Protein AF-A0A8S2CUP8-F1 (afdb_monomer_lite)

Organism: NCBI:txid1234261

InterPro domains:
  IPR003664 Fatty acid synthesis PlsX protein [PF02504] (1-149)
  IPR012281 Phospholipid biosynthesis protein, PlsX-like [PTHR30100] (1-147)

Structure (mmCIF, N/CA/C/O backbone):
data_AF-A0A8S2CUP8-F1
#
_entry.id   AF-A0A8S2CUP8-F1
#
loop_
_atom_site.group_PDB
_atom_site.id
_atom_site.type_symbol
_atom_site.label_atom_id
_atom_site.label_alt_id
_atom_site.label_comp_id
_atom_site.label_asym_id
_atom_site.label_entity_id
_atom_site.label_seq_id
_atom_site.pdbx_PDB_ins_code
_atom_site.Cartn_x
_atom_site.Cartn_y
_atom_site.Cartn_z
_atom_site.occupancy
_atom_site.B_iso_or_equiv
_atom_site.auth_seq_id
_atom_site.auth_comp_id
_atom_site.auth_asym_id
_atom_site.auth_atom_id
_atom_site.pdbx_PDB_model_num
ATOM 1 N N . MET A 1 1 ? -4.771 9.081 2.015 1.00 60.88 1 MET A N 1
ATOM 2 C CA . MET A 1 1 ? -3.893 10.264 2.170 1.00 60.88 1 MET A CA 1
ATOM 3 C C . MET A 1 1 ? -2.460 10.087 1.677 1.00 60.88 1 MET A C 1
ATOM 5 O O . MET A 1 1 ? -1.761 11.081 1.608 1.00 60.88 1 MET A O 1
ATOM 9 N N . GLY A 1 2 ? -2.002 8.881 1.324 1.00 60.03 2 GLY A N 1
ATOM 10 C CA . GLY A 1 2 ? -0.590 8.659 0.984 1.00 60.03 2 GLY A CA 1
ATOM 11 C C . GLY A 1 2 ? -0.089 9.229 -0.350 1.00 60.03 2 GLY A C 1
ATOM 12 O O . GLY A 1 2 ? 1.088 9.069 -0.618 1.00 60.03 2 GLY A O 1
ATOM 13 N N . SER A 1 3 ? -0.935 9.858 -1.178 1.00 66.31 3 SER A N 1
ATOM 14 C CA . SER A 1 3 ? -0.522 10.359 -2.501 1.00 66.31 3 SER A CA 1
ATOM 15 C C . SER A 1 3 ? -0.156 11.843 -2.471 1.00 66.31 3 SER A C 1
ATOM 17 O O . SER A 1 3 ? -0.814 12.619 -1.775 1.00 66.31 3 SER A O 1
ATOM 19 N N . GLU A 1 4 ? 0.795 12.249 -3.317 1.00 66.25 4 GLU A N 1
ATOM 20 C CA . GLU A 1 4 ? 1.190 13.654 -3.533 1.00 66.25 4 GLU A CA 1
ATOM 21 C C . GLU A 1 4 ? 0.028 14.551 -4.002 1.00 66.25 4 GLU A C 1
ATOM 23 O O . GLU A 1 4 ? 0.056 15.768 -3.847 1.00 66.25 4 GLU A O 1
ATOM 28 N N . HIS A 1 5 ? -1.039 13.957 -4.539 1.00 71.19 5 HIS A N 1
ATOM 29 C CA . HIS A 1 5 ? -2.228 14.658 -5.029 1.00 71.19 5 HIS A CA 1
ATOM 30 C C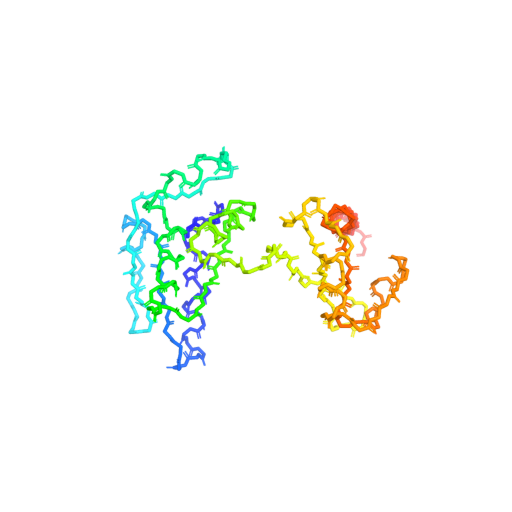 . HIS A 1 5 ? -3.372 14.713 -3.997 1.00 71.19 5 HIS A C 1
ATOM 32 O O . HIS A 1 5 ? -4.525 14.999 -4.340 1.00 71.19 5 HIS A O 1
ATOM 38 N N . GLY A 1 6 ? -3.077 14.421 -2.726 1.00 76.62 6 GLY A N 1
ATOM 39 C CA . GLY A 1 6 ? -4.046 14.457 -1.632 1.00 76.62 6 GLY A CA 1
ATOM 40 C C . GLY A 1 6 ? -5.087 13.324 -1.696 1.00 76.62 6 GLY A C 1
ATOM 41 O O . GLY A 1 6 ? -4.815 12.254 -2.251 1.00 76.62 6 GLY A O 1
ATOM 42 N N . PRO A 1 7 ? -6.288 13.507 -1.106 1.00 83.06 7 PRO A N 1
ATOM 43 C CA . PRO A 1 7 ? -7.312 12.459 -1.028 1.00 83.06 7 PRO A CA 1
ATOM 44 C C . PRO A 1 7 ? -8.162 12.307 -2.290 1.00 83.06 7 PRO A C 1
ATOM 46 O O . PRO A 1 7 ? -8.809 11.274 -2.458 1.00 83.06 7 PRO A O 1
ATOM 49 N N . LYS A 1 8 ? -8.188 13.313 -3.174 1.00 86.50 8 LYS A N 1
ATOM 50 C CA . LYS A 1 8 ? -9.117 13.358 -4.315 1.00 86.50 8 LYS A CA 1
ATOM 51 C C . LYS A 1 8 ? -9.011 12.138 -5.242 1.00 86.50 8 LYS A C 1
ATOM 53 O O . LYS A 1 8 ? -10.064 11.585 -5.558 1.00 86.50 8 LYS A O 1
ATOM 58 N N . PRO A 1 9 ? -7.814 11.667 -5.652 1.00 89.62 9 PRO A N 1
ATOM 59 C CA . PRO A 1 9 ? -7.718 10.500 -6.531 1.00 89.62 9 PRO A CA 1
ATOM 60 C C . PRO A 1 9 ? -8.228 9.223 -5.860 1.00 89.62 9 PRO A C 1
ATOM 62 O O . PRO A 1 9 ? -8.986 8.469 -6.464 1.00 89.62 9 PRO A O 1
ATOM 65 N N . ALA A 1 10 ? -7.867 9.013 -4.589 1.00 89.19 10 ALA A N 1
ATOM 66 C CA . ALA A 1 10 ? -8.318 7.857 -3.819 1.00 89.19 10 ALA A CA 1
ATOM 67 C C . ALA A 1 10 ? -9.843 7.867 -3.638 1.00 89.19 10 ALA A C 1
ATOM 69 O O . ALA A 1 10 ? -10.492 6.839 -3.818 1.00 89.19 10 ALA A O 1
ATOM 70 N N . PHE A 1 11 ? -10.426 9.035 -3.357 1.00 92.12 11 PHE A N 1
ATOM 71 C CA . PHE A 1 11 ? -11.874 9.186 -3.277 1.00 92.12 11 PHE A CA 1
ATOM 72 C C . PHE A 1 11 ? -12.561 8.924 -4.620 1.00 92.12 11 PHE A C 1
ATOM 74 O O . PHE A 1 11 ? -13.534 8.180 -4.669 1.00 92.12 11 PHE A O 1
ATOM 81 N N . ALA A 1 12 ? -12.054 9.495 -5.717 1.00 92.25 12 ALA A N 1
ATOM 82 C CA . ALA A 1 12 ? -12.621 9.287 -7.046 1.00 92.25 12 ALA A CA 1
ATOM 83 C C . ALA A 1 12 ? -12.609 7.801 -7.439 1.00 92.25 12 ALA A C 1
ATOM 85 O O . ALA A 1 12 ? -13.609 7.295 -7.950 1.00 92.25 12 ALA A O 1
ATOM 86 N N . ALA A 1 13 ? -11.513 7.094 -7.143 1.00 92.25 13 ALA A N 1
ATOM 87 C CA . ALA A 1 13 ? -11.408 5.655 -7.350 1.00 92.25 13 ALA A CA 1
ATOM 88 C C . ALA A 1 13 ? -12.422 4.886 -6.487 1.00 92.25 13 ALA A C 1
ATOM 90 O O . ALA A 1 13 ? -13.194 4.093 -7.025 1.00 92.25 13 ALA A O 1
ATOM 91 N N . ALA A 1 14 ? -12.489 5.171 -5.181 1.00 93.75 14 ALA A N 1
ATOM 92 C CA . ALA A 1 14 ? -13.445 4.540 -4.270 1.00 93.75 14 ALA A CA 1
ATOM 93 C C . ALA A 1 14 ? -14.898 4.765 -4.719 1.00 93.75 14 ALA A C 1
ATOM 95 O O . ALA A 1 14 ? -15.688 3.826 -4.772 1.00 93.75 14 ALA A O 1
ATOM 96 N N . TRP A 1 15 ? -15.234 5.990 -5.127 1.00 94.25 15 TRP A N 1
ATOM 97 C CA . TRP A 1 15 ? -16.557 6.367 -5.617 1.00 94.25 15 TRP A CA 1
ATOM 98 C C . TRP A 1 15 ? -16.950 5.613 -6.891 1.00 94.25 15 TRP A C 1
ATOM 100 O O . TRP A 1 15 ? -18.070 5.116 -7.013 1.00 94.25 15 TRP A O 1
ATOM 110 N N . GLN A 1 16 ? -16.035 5.505 -7.857 1.00 94.62 16 GLN A N 1
ATOM 111 C CA . GLN A 1 16 ? -16.276 4.724 -9.071 1.00 94.62 16 GLN A CA 1
ATOM 112 C C . GLN A 1 16 ? -16.398 3.227 -8.772 1.00 94.62 16 GLN A C 1
ATOM 114 O O . GLN A 1 16 ? -17.211 2.546 -9.399 1.00 94.62 16 GLN A O 1
ATOM 119 N N . PHE A 1 17 ? -15.629 2.726 -7.806 1.00 94.88 17 PHE A N 1
ATOM 120 C CA . PHE A 1 17 ? -15.632 1.322 -7.421 1.00 94.88 17 PHE A CA 1
ATOM 121 C C . PHE A 1 17 ? -16.971 0.911 -6.794 1.00 94.88 17 PHE A C 1
ATOM 123 O O . PHE A 1 17 ? -17.624 0.000 -7.298 1.00 94.88 17 PHE A O 1
ATOM 130 N N . VAL A 1 18 ? -17.465 1.642 -5.787 1.00 95.69 18 VAL A N 1
ATOM 131 C CA . VAL A 1 18 ? -18.756 1.331 -5.127 1.00 95.69 18 VAL A CA 1
ATOM 132 C C . VAL A 1 18 ? -19.976 1.531 -6.036 1.00 95.69 18 VAL A C 1
ATOM 134 O O . VAL A 1 18 ? -21.063 0.999 -5.791 1.00 95.69 18 VAL A O 1
ATOM 137 N N . LYS A 1 19 ? -19.833 2.278 -7.138 1.00 93.44 19 LYS A N 1
ATOM 138 C CA . LYS A 1 19 ? -20.869 2.326 -8.180 1.00 93.44 19 LYS A CA 1
ATOM 139 C C . LYS A 1 19 ? -21.019 0.992 -8.906 1.00 93.44 19 LYS A C 1
ATOM 141 O O . LYS A 1 19 ? -22.149 0.630 -9.226 1.00 93.44 19 LYS A O 1
ATOM 146 N N . LYS A 1 20 ? -19.911 0.286 -9.145 1.00 95.19 20 LYS A N 1
ATOM 147 C CA . LYS A 1 20 ? -19.866 -0.987 -9.880 1.00 95.19 20 LYS A CA 1
ATOM 148 C C . LYS A 1 20 ? -19.984 -2.214 -8.970 1.00 95.19 20 LYS A C 1
ATOM 150 O O . LYS A 1 20 ? -20.492 -3.233 -9.416 1.00 95.19 20 LYS A O 1
ATOM 155 N N . HIS A 1 21 ? -19.566 -2.098 -7.711 1.00 94.00 21 HIS A N 1
ATOM 156 C CA . HIS A 1 21 ? -19.504 -3.200 -6.749 1.00 94.00 21 HIS A CA 1
ATOM 157 C C . HIS A 1 21 ? -20.374 -2.888 -5.526 1.00 94.00 21 HIS A C 1
ATOM 159 O O . HIS A 1 21 ? -20.039 -2.029 -4.707 1.00 94.00 21 HIS A O 1
ATOM 165 N N . LYS A 1 22 ? -21.537 -3.543 -5.430 1.00 92.50 22 LYS A N 1
ATOM 166 C CA . LYS A 1 22 ? -22.544 -3.317 -4.369 1.00 92.50 22 LYS A CA 1
ATOM 167 C C . LYS A 1 22 ? -22.317 -4.149 -3.109 1.00 92.50 22 LYS A C 1
ATOM 169 O O . LYS A 1 22 ? -22.900 -3.870 -2.070 1.00 92.50 22 LYS A O 1
ATOM 174 N N . ASP A 1 23 ? -21.442 -5.129 -3.219 1.00 94.38 23 ASP A N 1
ATOM 175 C CA . ASP A 1 23 ? -21.014 -6.079 -2.200 1.00 94.38 23 ASP A CA 1
ATOM 176 C C . ASP A 1 23 ? -19.800 -5.595 -1.389 1.00 94.38 23 ASP A C 1
ATOM 178 O O . ASP A 1 23 ? -19.431 -6.220 -0.399 1.00 94.38 23 ASP A O 1
ATOM 182 N N . VAL A 1 24 ? -19.193 -4.466 -1.771 1.00 94.12 24 VAL A N 1
ATOM 183 C CA . VAL A 1 24 ? -17.980 -3.945 -1.129 1.00 94.12 24 VAL A CA 1
ATOM 184 C C . VAL A 1 24 ? -18.275 -2.697 -0.302 1.00 94.12 24 VAL A C 1
ATOM 186 O O . VAL A 1 24 ? -18.950 -1.771 -0.749 1.00 94.12 24 VAL A O 1
ATOM 189 N N . GLN A 1 25 ? -17.719 -2.658 0.906 1.00 95.69 25 GLN A N 1
ATOM 190 C CA . GLN A 1 25 ? -17.668 -1.486 1.777 1.00 95.69 25 GLN A CA 1
ATOM 191 C C . GLN A 1 25 ? -16.241 -0.936 1.779 1.00 95.69 25 GLN A C 1
ATOM 193 O O . GLN A 1 25 ? -15.282 -1.707 1.817 1.00 95.69 25 GLN A O 1
ATOM 198 N N . ILE A 1 26 ? -16.086 0.387 1.734 1.00 97.06 26 ILE A N 1
ATOM 199 C CA . ILE A 1 26 ? -14.771 1.038 1.756 1.00 97.06 26 ILE A CA 1
ATOM 200 C C . ILE A 1 26 ? -14.692 1.978 2.955 1.00 97.06 26 ILE A C 1
ATOM 202 O O . ILE A 1 26 ? -15.546 2.845 3.130 1.00 97.06 26 ILE A O 1
ATOM 206 N N . ILE A 1 27 ? -13.619 1.847 3.736 1.00 97.19 27 ILE A N 1
ATOM 207 C CA . ILE A 1 27 ? -13.272 2.775 4.814 1.00 97.19 27 ILE A CA 1
ATOM 208 C C . ILE A 1 27 ? -12.174 3.716 4.305 1.00 97.19 27 ILE A C 1
ATOM 210 O O . ILE A 1 27 ? -11.060 3.293 3.998 1.00 97.19 27 ILE A O 1
ATOM 214 N N . LEU A 1 28 ? -12.485 5.005 4.205 1.00 95.88 28 LEU A N 1
ATOM 215 C CA . LEU A 1 28 ? -11.539 6.051 3.833 1.00 95.88 28 LEU A CA 1
ATOM 216 C C . LEU A 1 28 ? -10.877 6.609 5.090 1.00 95.88 28 LEU A C 1
ATOM 218 O O . LEU A 1 28 ? -11.539 7.240 5.911 1.00 95.88 28 LEU A O 1
ATOM 222 N N . VAL A 1 29 ? -9.564 6.401 5.218 1.00 96.31 29 VAL A N 1
ATOM 223 C CA . VAL A 1 29 ? -8.782 6.861 6.374 1.00 96.31 29 VAL A CA 1
ATOM 224 C C . VAL A 1 29 ? -7.972 8.117 6.031 1.00 96.31 29 VAL A C 1
ATOM 226 O O . VAL A 1 29 ? -7.199 8.130 5.064 1.00 96.31 29 VAL A O 1
ATOM 229 N N . GLY A 1 30 ? -8.128 9.191 6.808 1.00 94.50 30 GLY A N 1
ATOM 230 C CA . GLY A 1 30 ? -7.499 10.478 6.495 1.00 94.50 30 GLY A CA 1
ATOM 231 C C . GLY A 1 30 ? -7.872 11.628 7.423 1.00 94.50 30 GLY A C 1
ATOM 232 O O . GLY A 1 30 ? -8.619 11.446 8.381 1.00 94.50 30 GLY A O 1
ATOM 233 N N . LYS A 1 31 ? -7.351 12.829 7.142 1.00 93.25 31 LYS A N 1
ATOM 234 C CA . LYS A 1 31 ? -7.600 14.001 7.989 1.00 93.25 31 LYS A CA 1
ATOM 235 C C . LYS A 1 31 ? -9.060 14.409 7.934 1.00 93.25 31 LYS A C 1
ATOM 237 O O . LYS A 1 31 ? -9.664 14.474 6.862 1.00 93.25 31 LYS A O 1
ATOM 242 N N . LYS A 1 32 ? -9.613 14.759 9.095 1.00 93.50 32 LYS A N 1
ATOM 243 C CA . LYS A 1 32 ? -11.006 15.202 9.214 1.00 93.50 32 LYS A CA 1
ATOM 244 C C . LYS A 1 32 ? -11.311 16.400 8.314 1.00 93.50 32 LYS A C 1
ATOM 246 O O . LYS A 1 32 ? -12.358 16.417 7.672 1.00 93.50 32 LYS A O 1
ATOM 251 N N . THR A 1 33 ? -10.397 17.365 8.236 1.00 91.94 33 THR A N 1
ATOM 252 C CA . THR A 1 33 ? -10.545 18.591 7.431 1.00 91.94 33 THR A CA 1
ATOM 253 C C . THR A 1 33 ? -10.683 18.321 5.936 1.00 91.94 33 THR A C 1
ATOM 255 O O . THR A 1 33 ? -11.316 19.101 5.235 1.00 91.94 33 THR A O 1
ATOM 258 N N . GLU A 1 34 ? -10.128 17.215 5.446 1.00 90.75 34 GLU A N 1
ATOM 259 C CA . GLU A 1 34 ? -10.166 16.857 4.031 1.00 90.75 34 GLU A CA 1
ATOM 260 C C . GLU A 1 34 ? -11.299 15.874 3.732 1.00 90.75 34 GLU A C 1
ATOM 262 O O . GLU A 1 34 ? -12.025 16.050 2.755 1.00 90.75 34 GLU A O 1
ATOM 267 N N . LEU A 1 35 ? -11.485 14.856 4.581 1.00 91.75 35 LEU A N 1
ATOM 268 C CA . LEU A 1 35 ? -12.515 13.839 4.371 1.00 91.75 35 LEU A CA 1
ATOM 269 C C . LEU A 1 35 ? -13.934 14.380 4.566 1.00 91.75 35 LEU A C 1
ATOM 271 O O . LEU A 1 35 ? -14.843 13.937 3.874 1.00 91.75 35 LEU A O 1
ATOM 275 N N . SER A 1 36 ? -14.128 15.361 5.453 1.00 90.69 36 SER A N 1
ATOM 276 C CA . SER A 1 36 ? -15.456 15.955 5.696 1.00 90.69 36 SER A CA 1
ATOM 277 C C . SER A 1 36 ? -15.992 16.759 4.505 1.00 90.69 36 SER A C 1
ATOM 279 O O . SER A 1 36 ? -17.176 17.076 4.473 1.00 90.69 36 SER A O 1
ATOM 281 N N . LEU A 1 37 ? -15.138 17.099 3.533 1.00 89.88 37 LEU A N 1
ATOM 282 C CA . LEU A 1 37 ? -15.530 17.803 2.306 1.00 89.88 37 LEU A CA 1
ATOM 283 C C . LEU A 1 37 ? -16.062 16.853 1.223 1.00 89.88 37 LEU A C 1
ATOM 285 O O . LEU A 1 37 ? -16.556 17.306 0.190 1.00 89.88 37 LEU A O 1
ATOM 289 N N . LEU A 1 38 ? -15.906 15.542 1.413 1.00 88.69 38 LEU A N 1
ATOM 290 C CA . LEU A 1 38 ? -16.274 14.538 0.424 1.00 88.69 38 LEU A CA 1
ATOM 291 C C . LEU A 1 38 ? -17.770 14.206 0.528 1.00 88.69 38 LEU A C 1
ATOM 293 O O . LEU A 1 38 ? -18.307 14.134 1.636 1.00 88.69 38 LEU A O 1
ATOM 297 N N . PRO A 1 39 ? -18.466 13.981 -0.602 1.00 91.44 39 PRO A N 1
ATOM 298 C CA . PRO A 1 39 ? -19.871 13.612 -0.563 1.00 91.44 39 PRO A CA 1
ATOM 299 C C . PRO A 1 39 ? -20.064 12.246 0.103 1.00 91.44 39 PRO A C 1
ATOM 301 O O . PRO A 1 39 ? -19.286 11.313 -0.106 1.00 91.44 39 PRO A O 1
ATOM 304 N N . SER A 1 40 ? -21.135 12.138 0.888 1.00 92.12 40 SER A N 1
ATOM 305 C CA . SER A 1 40 ? -21.496 10.909 1.593 1.00 92.12 40 SER A CA 1
ATOM 306 C C . SER A 1 40 ? -22.021 9.837 0.633 1.00 92.12 40 SER A C 1
ATOM 308 O O . SER A 1 40 ? -22.665 10.142 -0.375 1.00 92.12 40 SER A O 1
ATOM 310 N N . HIS A 1 41 ? -21.764 8.571 0.959 1.00 94.12 41 HIS A N 1
ATOM 311 C CA . HIS A 1 41 ? -22.299 7.415 0.247 1.00 94.12 41 HIS A CA 1
ATOM 312 C C . HIS A 1 41 ? -22.479 6.237 1.221 1.00 94.12 41 HIS A C 1
ATOM 314 O O . HIS A 1 41 ? -21.581 6.002 2.026 1.00 94.12 41 HIS A O 1
ATOM 320 N N . PRO A 1 42 ? -23.561 5.436 1.133 1.00 94.38 42 PRO A N 1
ATOM 321 C CA . PRO A 1 42 ? -23.829 4.348 2.086 1.00 94.38 42 PRO A CA 1
ATOM 322 C C . PRO A 1 42 ? -22.736 3.275 2.183 1.00 94.38 42 PRO A C 1
ATOM 324 O O . PRO A 1 42 ? -22.626 2.605 3.200 1.00 94.38 42 PRO A O 1
ATOM 327 N N . GLN A 1 43 ? -21.954 3.096 1.113 1.00 96.56 43 GLN A N 1
ATOM 328 C CA . GLN A 1 43 ? -20.835 2.142 1.056 1.00 96.56 43 GLN A CA 1
ATOM 329 C C . GLN A 1 43 ? -19.460 2.755 1.394 1.00 96.56 43 GLN A C 1
ATOM 331 O O . GLN A 1 43 ? -18.440 2.079 1.262 1.00 96.56 43 GLN A O 1
ATOM 336 N N . LEU A 1 44 ? -19.409 4.051 1.731 1.00 95.81 44 LEU A N 1
ATOM 337 C CA . LEU A 1 44 ? -18.173 4.770 2.048 1.00 95.81 44 LEU A CA 1
ATOM 338 C C . LEU A 1 44 ? -18.217 5.260 3.497 1.00 95.81 44 LEU A C 1
ATOM 340 O O . LEU A 1 44 ? -18.904 6.227 3.819 1.00 95.81 44 LEU A O 1
ATOM 344 N N . GLN A 1 45 ? -17.441 4.615 4.361 1.00 95.81 45 GLN A N 1
ATOM 345 C CA . GLN A 1 45 ? -17.242 5.042 5.740 1.00 95.81 45 GLN A CA 1
ATOM 346 C C . GLN A 1 45 ? -16.013 5.948 5.837 1.00 95.81 45 GLN A C 1
ATOM 348 O O . GLN A 1 45 ? -15.006 5.718 5.169 1.00 95.81 45 GLN A O 1
ATOM 353 N N . LEU A 1 46 ? -16.072 6.969 6.691 1.00 95.44 46 LEU A N 1
ATOM 354 C CA . LEU A 1 46 ? -14.931 7.836 6.980 1.00 95.44 46 LEU A CA 1
ATOM 355 C C . LEU A 1 46 ? -14.327 7.459 8.332 1.00 95.44 46 LEU A C 1
ATOM 357 O O . LEU A 1 46 ? -15.041 7.380 9.330 1.00 95.44 46 LEU A O 1
ATOM 361 N N . GLN A 1 47 ? -13.012 7.275 8.363 1.00 96.44 47 GLN A N 1
ATOM 362 C CA . GLN A 1 47 ? -12.233 7.116 9.584 1.00 96.44 47 GLN A CA 1
ATOM 363 C C . GLN A 1 47 ? -11.205 8.242 9.657 1.00 96.44 47 GLN A C 1
ATOM 365 O O . GLN A 1 47 ? -10.394 8.434 8.749 1.00 96.44 47 GLN A O 1
ATOM 370 N N . PHE A 1 48 ? -11.231 9.004 10.745 1.00 96.31 48 PHE A N 1
ATOM 371 C CA . PHE A 1 48 ? -10.346 10.153 10.878 1.00 96.31 48 PHE A CA 1
ATOM 372 C C . PHE A 1 48 ? -8.986 9.772 11.457 1.00 96.31 48 PHE A C 1
ATOM 374 O O . PHE A 1 48 ? -8.873 8.858 12.274 1.00 96.31 48 PHE A O 1
ATOM 381 N N . ALA A 1 49 ? -7.972 10.500 11.002 1.00 95.62 49 ALA A N 1
ATOM 382 C CA . ALA A 1 49 ? -6.590 10.441 11.446 1.00 95.62 49 ALA A CA 1
ATOM 383 C C . ALA A 1 49 ? -6.061 11.870 11.611 1.00 95.62 49 ALA A C 1
ATOM 385 O O . ALA A 1 49 ? -6.350 12.723 10.771 1.00 95.62 49 ALA A O 1
ATOM 386 N N . GLU A 1 50 ? -5.260 12.132 12.638 1.00 93.69 50 GLU A N 1
ATOM 387 C CA . GLU A 1 50 ? -4.650 13.456 12.836 1.00 93.69 50 GLU A CA 1
ATOM 388 C C . GLU A 1 50 ? -3.402 13.626 11.961 1.00 93.69 50 GLU A C 1
ATOM 390 O O . GLU A 1 50 ? -3.128 14.701 11.418 1.00 93.69 50 GLU A O 1
ATOM 395 N N . GLN A 1 51 ? -2.666 12.531 11.748 1.00 92.19 51 GLN A N 1
ATOM 396 C CA . GLN A 1 51 ? -1.393 12.553 11.043 1.00 92.19 51 GLN A CA 1
ATOM 397 C C . GLN A 1 51 ? -1.435 11.847 9.685 1.00 92.19 51 GLN A C 1
ATOM 399 O O . GLN A 1 51 ? -2.243 10.961 9.385 1.00 92.19 51 GLN A O 1
ATOM 404 N N . THR A 1 52 ? -0.489 12.228 8.835 1.00 91.12 52 THR A N 1
ATOM 405 C CA . THR A 1 52 ? -0.193 11.574 7.560 1.00 91.12 52 THR A CA 1
ATOM 406 C C . THR A 1 52 ? 1.303 11.315 7.469 1.00 91.12 52 THR A C 1
ATOM 408 O O . THR A 1 52 ? 2.104 12.000 8.114 1.00 91.12 52 THR A O 1
ATOM 411 N N . LEU A 1 53 ? 1.669 10.313 6.673 1.00 89.62 53 LEU A N 1
ATOM 412 C CA . LEU A 1 53 ? 3.063 10.083 6.317 1.00 89.62 53 LEU A CA 1
ATOM 413 C C . LEU A 1 53 ? 3.422 10.944 5.108 1.00 89.62 53 LEU A C 1
ATOM 415 O O . LEU A 1 53 ? 2.622 11.044 4.176 1.00 89.62 53 LEU A O 1
ATOM 419 N N . SER A 1 54 ? 4.603 11.542 5.156 1.00 84.88 54 SER A N 1
ATOM 420 C CA . SER A 1 54 ? 5.221 12.326 4.089 1.00 84.88 54 SER A CA 1
ATOM 421 C C . SER A 1 54 ? 6.319 11.518 3.404 1.00 84.88 54 SER A C 1
ATOM 423 O O . SER A 1 54 ? 6.848 10.572 3.992 1.00 84.88 54 SER A O 1
ATOM 425 N N . ALA A 1 55 ? 6.694 11.898 2.183 1.00 79.00 55 ALA A N 1
ATOM 426 C CA . ALA A 1 55 ? 7.822 11.277 1.487 1.00 79.00 55 ALA A CA 1
ATOM 427 C C . ALA A 1 55 ? 9.164 11.537 2.203 1.00 79.00 55 ALA A C 1
ATOM 429 O O . ALA A 1 55 ? 10.090 10.739 2.101 1.00 79.00 55 ALA A O 1
ATOM 430 N N . GLU A 1 56 ? 9.245 12.625 2.969 1.00 83.75 56 GLU A N 1
ATOM 431 C CA . GLU A 1 56 ? 10.418 13.056 3.731 1.00 83.75 56 GLU A CA 1
ATOM 432 C C . GLU A 1 56 ? 10.507 12.402 5.117 1.00 83.75 56 GLU A C 1
ATOM 434 O O . GLU A 1 56 ? 11.499 12.585 5.826 1.00 83.75 56 GLU A O 1
ATOM 439 N N . ASP A 1 57 ? 9.483 11.653 5.539 1.00 85.81 57 ASP A N 1
ATOM 440 C CA . ASP A 1 57 ? 9.536 10.959 6.820 1.00 85.81 57 ASP A CA 1
ATOM 441 C C . ASP A 1 57 ? 10.610 9.867 6.786 1.00 85.81 57 ASP A C 1
ATOM 443 O O . ASP A 1 57 ? 10.597 8.968 5.943 1.00 85.81 57 ASP A O 1
ATOM 447 N N . SER A 1 58 ? 11.506 9.885 7.774 1.00 91.12 58 SER A N 1
ATOM 448 C CA . SER A 1 58 ? 12.375 8.737 8.028 1.00 91.12 58 SER A CA 1
ATOM 449 C C . SER A 1 58 ? 11.548 7.525 8.471 1.00 91.12 58 SER A C 1
ATOM 451 O O . SER A 1 58 ? 10.470 7.675 9.048 1.00 91.12 58 SER A O 1
ATOM 453 N N . LEU A 1 59 ? 12.079 6.312 8.286 1.00 86.88 59 LEU A N 1
ATOM 454 C CA . LEU A 1 59 ? 11.407 5.080 8.728 1.00 86.88 59 LEU A CA 1
ATOM 455 C C . LEU A 1 59 ? 11.055 5.113 10.222 1.00 86.88 59 LEU A C 1
ATOM 457 O O . LEU A 1 59 ? 9.932 4.800 10.609 1.00 86.88 59 LEU A O 1
ATOM 461 N N . VAL A 1 60 ? 11.994 5.557 11.063 1.00 90.50 60 VAL A N 1
ATOM 462 C CA . VAL A 1 60 ? 11.768 5.699 12.509 1.00 90.50 60 VAL A CA 1
ATOM 463 C C . VAL A 1 60 ? 10.706 6.762 12.796 1.00 90.50 60 VAL A C 1
ATOM 465 O O . VAL A 1 60 ? 9.865 6.566 13.671 1.00 90.50 60 VAL A O 1
ATOM 468 N N . GLY A 1 61 ? 10.717 7.875 12.056 1.00 91.38 61 GLY A N 1
ATOM 469 C CA . GLY A 1 61 ? 9.693 8.912 12.155 1.00 91.38 61 GLY A CA 1
ATOM 470 C C . GLY A 1 61 ? 8.304 8.367 11.833 1.00 91.38 61 GLY A C 1
ATOM 471 O O . GLY A 1 61 ? 7.386 8.531 12.631 1.00 91.38 61 GLY A O 1
ATOM 472 N N . ALA A 1 62 ? 8.169 7.642 10.722 1.00 90.25 62 ALA A N 1
ATOM 473 C CA . ALA A 1 62 ? 6.916 7.016 10.314 1.00 90.25 62 ALA A CA 1
ATOM 474 C C . ALA A 1 62 ? 6.394 6.015 11.360 1.00 90.25 62 ALA A C 1
ATOM 476 O O . ALA A 1 62 ? 5.209 6.043 11.688 1.00 90.25 62 ALA A O 1
ATOM 477 N N . LEU A 1 63 ? 7.270 5.186 11.941 1.00 90.62 63 LEU A N 1
ATOM 478 C CA . LEU A 1 63 ? 6.905 4.223 12.990 1.00 90.62 63 LEU A CA 1
ATOM 479 C C . LEU A 1 63 ? 6.391 4.889 14.278 1.00 90.62 63 LEU A C 1
ATOM 481 O O . LEU A 1 63 ? 5.561 4.312 14.980 1.00 90.62 63 LEU A O 1
ATOM 485 N N . ARG A 1 64 ? 6.856 6.106 14.586 1.00 93.38 64 ARG A N 1
ATOM 486 C CA . ARG A 1 64 ? 6.427 6.877 15.767 1.00 93.38 64 ARG A CA 1
ATOM 487 C C . ARG A 1 64 ? 5.075 7.574 15.591 1.00 93.38 64 ARG A C 1
ATOM 489 O O . ARG A 1 64 ? 4.466 7.936 16.592 1.00 93.38 64 ARG A O 1
ATOM 496 N N . LYS A 1 65 ? 4.594 7.754 14.356 1.00 93.75 65 LYS A N 1
ATOM 497 C CA . LYS A 1 65 ? 3.296 8.384 14.050 1.00 93.75 65 LYS A CA 1
ATOM 498 C C . LYS A 1 65 ? 2.141 7.393 14.239 1.00 93.75 65 LYS A C 1
ATOM 500 O O . LYS A 1 65 ? 1.588 6.849 13.274 1.00 93.75 65 LYS A O 1
ATOM 505 N N . THR A 1 66 ? 1.810 7.120 15.500 1.00 92.06 66 THR A N 1
ATOM 506 C CA . THR A 1 66 ? 0.832 6.095 15.905 1.00 92.06 66 THR A CA 1
ATOM 507 C C . THR A 1 66 ? -0.618 6.423 15.540 1.00 92.06 66 THR A C 1
ATOM 509 O O . THR A 1 66 ? -1.448 5.524 15.505 1.00 92.06 66 THR A O 1
ATOM 512 N N . ASP A 1 67 ? -0.924 7.674 15.218 1.00 93.38 67 ASP A N 1
ATOM 513 C CA . ASP A 1 67 ? -2.232 8.174 14.774 1.00 93.38 67 ASP A CA 1
ATOM 514 C C . ASP A 1 67 ? -2.224 8.575 13.285 1.00 93.38 67 ASP A C 1
ATOM 516 O O . ASP A 1 67 ? -3.105 9.298 12.803 1.00 93.38 67 ASP A O 1
ATOM 520 N N . SER A 1 68 ? -1.223 8.113 12.527 1.00 95.38 68 SER A N 1
ATOM 521 C CA . SER A 1 68 ? -1.183 8.340 11.086 1.00 95.38 68 SER A CA 1
ATOM 522 C C . SER A 1 68 ? -2.288 7.572 10.364 1.00 95.38 68 SER A C 1
ATOM 524 O O . SER A 1 68 ? -2.634 6.448 10.725 1.00 95.38 68 SER A O 1
ATOM 526 N N . SER A 1 69 ? -2.802 8.146 9.273 1.00 95.38 69 SER A N 1
ATOM 527 C CA . SER A 1 69 ? -3.827 7.491 8.440 1.00 95.38 69 SER A CA 1
ATOM 528 C C . SER A 1 69 ? -3.458 6.067 8.012 1.00 95.38 69 SER A C 1
ATOM 530 O O . SER A 1 69 ? -4.326 5.199 7.971 1.00 95.38 69 SER A O 1
ATOM 532 N N . LEU A 1 70 ? -2.176 5.803 7.736 1.00 94.94 70 LEU A N 1
ATOM 533 C CA . LEU A 1 70 ? -1.719 4.458 7.412 1.00 94.94 70 LEU A CA 1
ATOM 534 C C . LEU A 1 70 ? -1.719 3.534 8.636 1.00 94.94 70 LEU A C 1
ATOM 536 O O . LEU A 1 70 ? -2.157 2.391 8.526 1.00 94.94 70 LEU A O 1
ATOM 540 N N . ARG A 1 71 ? -1.256 4.013 9.796 1.00 96.00 71 ARG A N 1
ATOM 541 C CA . ARG A 1 71 ? -1.271 3.229 11.033 1.00 96.00 71 ARG A CA 1
ATOM 542 C C . ARG A 1 71 ? -2.693 2.827 11.420 1.00 96.00 71 ARG A C 1
ATOM 544 O O . ARG A 1 71 ? -2.942 1.648 11.639 1.00 96.00 71 ARG A O 1
ATOM 551 N N . ILE A 1 72 ? -3.631 3.770 11.386 1.00 97.12 72 ILE A N 1
ATOM 552 C CA . ILE A 1 72 ? -5.045 3.497 11.667 1.00 97.12 72 ILE A CA 1
ATOM 553 C C . ILE A 1 72 ? -5.621 2.488 10.664 1.00 97.12 72 ILE A C 1
ATOM 555 O O . ILE A 1 72 ? -6.310 1.555 11.065 1.00 97.12 72 ILE A O 1
ATOM 559 N N . ALA A 1 73 ? -5.314 2.618 9.367 1.00 96.75 73 ALA A N 1
ATOM 560 C CA . ALA A 1 73 ? -5.757 1.647 8.362 1.00 96.75 73 ALA A CA 1
ATOM 561 C C . ALA A 1 73 ? -5.223 0.228 8.637 1.00 96.75 73 ALA A C 1
ATOM 563 O O . ALA A 1 73 ? -5.961 -0.746 8.498 1.00 96.75 73 ALA A O 1
ATOM 564 N N . LEU A 1 74 ? -3.963 0.104 9.064 1.00 96.50 74 LEU A N 1
ATOM 565 C CA . LEU A 1 74 ? -3.376 -1.176 9.468 1.00 96.50 74 LEU A CA 1
ATOM 566 C C . LEU A 1 74 ? -4.037 -1.742 10.729 1.00 96.50 74 LEU A C 1
ATOM 568 O O . LEU A 1 74 ? -4.309 -2.939 10.784 1.00 96.50 74 LEU A O 1
ATOM 572 N N . ASP A 1 75 ? -4.344 -0.898 11.714 1.00 96.94 75 ASP A N 1
ATOM 573 C CA . ASP A 1 75 ? -5.030 -1.317 12.938 1.00 96.94 75 ASP A CA 1
ATOM 574 C C . ASP A 1 75 ? -6.460 -1.815 12.644 1.00 96.94 75 ASP A C 1
ATOM 576 O O . ASP A 1 75 ? -6.906 -2.802 13.238 1.00 96.94 75 ASP A O 1
ATOM 580 N N . LEU A 1 76 ? -7.164 -1.222 11.671 1.00 97.50 76 LEU A N 1
ATOM 581 C CA . LEU A 1 76 ? -8.463 -1.724 11.198 1.00 97.50 76 LEU A CA 1
ATOM 582 C C . LEU A 1 76 ? -8.354 -3.130 10.592 1.00 97.50 76 LEU A C 1
ATOM 584 O O . LEU A 1 76 ? -9.213 -3.975 10.849 1.00 97.50 76 LEU A O 1
ATOM 588 N N . VAL A 1 77 ? -7.292 -3.408 9.829 1.00 96.12 77 VAL A N 1
ATOM 589 C CA . VAL A 1 77 ? -7.037 -4.755 9.291 1.00 96.12 77 VAL A CA 1
ATOM 590 C C . VAL A 1 77 ? -6.675 -5.728 10.411 1.00 96.12 77 VAL A C 1
ATOM 592 O O . VAL A 1 77 ? -7.262 -6.805 10.511 1.00 96.12 77 VAL A O 1
ATOM 595 N N . LYS A 1 78 ? -5.775 -5.332 11.319 1.00 95.12 78 LYS A N 1
ATOM 596 C CA . LYS A 1 78 ? -5.362 -6.148 12.471 1.00 95.12 78 LYS A CA 1
ATOM 597 C C . LYS A 1 78 ? -6.546 -6.559 13.345 1.00 95.12 78 LYS A C 1
ATOM 599 O O . LYS A 1 78 ? -6.623 -7.696 13.802 1.00 95.12 78 LYS A O 1
ATOM 604 N N . THR A 1 79 ? -7.473 -5.630 13.570 1.00 96.62 79 THR A N 1
ATOM 605 C CA . THR A 1 79 ? -8.681 -5.842 14.381 1.00 96.62 79 THR A CA 1
ATOM 606 C C . THR A 1 79 ? -9.845 -6.451 13.596 1.00 96.62 79 THR A C 1
ATOM 608 O O . THR A 1 79 ? -10.933 -6.592 14.146 1.00 96.62 79 THR A O 1
ATOM 611 N N . LYS A 1 80 ? -9.624 -6.854 12.334 1.00 95.50 80 LYS A N 1
ATOM 612 C CA . LYS A 1 80 ? -10.619 -7.470 11.438 1.00 95.50 80 LYS A CA 1
ATOM 613 C C . LYS A 1 80 ? -11.844 -6.593 11.148 1.00 95.50 80 LYS A C 1
ATOM 615 O O . LYS A 1 80 ? -12.876 -7.099 10.717 1.00 95.50 80 LYS A O 1
ATOM 620 N N . GLN A 1 81 ? -11.729 -5.282 11.345 1.00 96.75 81 GLN A N 1
ATOM 621 C CA . GLN A 1 81 ? -12.736 -4.309 10.914 1.00 96.75 81 GLN A CA 1
ATOM 622 C C . GLN A 1 81 ? -12.655 -4.047 9.404 1.00 96.75 81 GLN A C 1
ATOM 624 O O . GLN A 1 81 ? -13.645 -3.672 8.783 1.00 96.75 81 GLN A O 1
ATOM 629 N N . ALA A 1 82 ? -11.484 -4.277 8.806 1.00 95.44 82 ALA A N 1
ATOM 630 C CA . ALA A 1 82 ? -11.275 -4.294 7.365 1.00 95.44 82 ALA A CA 1
ATOM 631 C C . ALA A 1 82 ? -10.624 -5.617 6.942 1.00 95.44 82 ALA A C 1
ATOM 633 O O . ALA A 1 82 ? -9.760 -6.144 7.639 1.00 95.44 82 ALA A O 1
ATOM 634 N N . ALA A 1 83 ? -11.022 -6.147 5.784 1.00 92.62 83 ALA A N 1
ATOM 635 C CA . ALA A 1 83 ? -10.446 -7.381 5.243 1.00 92.62 83 ALA A CA 1
ATOM 636 C C . ALA A 1 83 ? -9.082 -7.156 4.570 1.00 92.62 83 ALA A C 1
ATOM 638 O O . ALA A 1 83 ? -8.238 -8.046 4.546 1.00 92.62 83 ALA A O 1
ATOM 639 N N . THR A 1 84 ? -8.877 -5.974 3.990 1.00 92.56 84 THR A N 1
ATOM 640 C CA . THR A 1 84 ? -7.656 -5.603 3.271 1.00 92.56 84 THR A CA 1
ATOM 641 C C . THR A 1 84 ? -7.485 -4.088 3.283 1.00 92.56 84 THR A C 1
ATOM 643 O O . THR A 1 84 ? -8.384 -3.353 3.698 1.00 92.56 84 THR 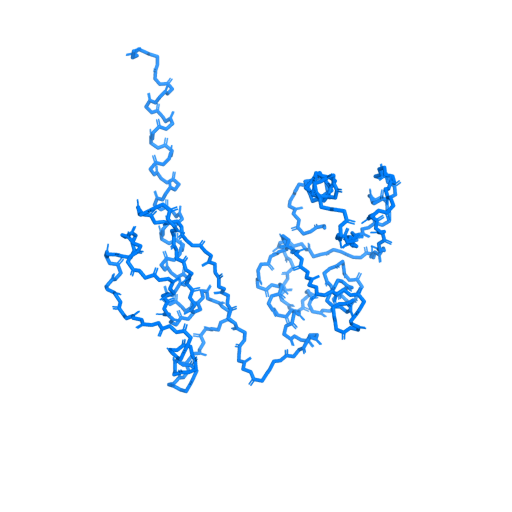A O 1
ATOM 646 N N . LEU A 1 85 ? -6.334 -3.619 2.811 1.00 93.56 85 LEU A N 1
ATOM 647 C CA . LEU A 1 85 ? -6.020 -2.205 2.689 1.00 93.56 85 LEU A CA 1
ATOM 648 C C . LEU A 1 85 ? -5.374 -1.918 1.330 1.00 93.56 85 LEU A C 1
ATOM 650 O O . LEU A 1 85 ? -4.617 -2.724 0.795 1.00 93.56 85 LEU A O 1
ATOM 654 N N . VAL A 1 86 ? -5.620 -0.718 0.812 1.00 91.94 86 VAL A N 1
ATOM 655 C CA . VAL A 1 86 ? -4.901 -0.169 -0.340 1.00 91.94 86 VAL A CA 1
ATOM 656 C C . VAL A 1 86 ? -4.313 1.170 0.077 1.00 91.94 86 VAL A C 1
ATOM 658 O O . VAL A 1 86 ? -5.021 2.026 0.610 1.00 91.94 86 VAL A O 1
ATOM 661 N N . SER A 1 87 ? -3.016 1.359 -0.152 1.00 90.19 87 SER A N 1
ATOM 662 C CA . SER A 1 87 ? -2.323 2.601 0.177 1.00 90.19 87 SER A CA 1
ATOM 663 C C . SER A 1 87 ? -1.421 3.043 -0.965 1.00 90.19 87 SER A C 1
ATOM 665 O O . SER A 1 87 ? -0.813 2.224 -1.643 1.00 90.19 87 SER A O 1
ATOM 667 N N . ALA A 1 88 ? -1.328 4.359 -1.139 1.00 86.94 88 ALA A N 1
ATOM 668 C CA . ALA A 1 88 ? -0.381 5.013 -2.038 1.00 86.94 88 ALA A CA 1
ATOM 669 C C . ALA A 1 88 ? 0.791 5.658 -1.273 1.00 86.94 88 ALA A C 1
ATOM 671 O O . ALA A 1 88 ? 1.480 6.505 -1.824 1.00 86.94 88 ALA A O 1
ATOM 672 N N . SER A 1 89 ? 0.973 5.324 0.012 1.00 84.38 89 SER A N 1
ATOM 673 C CA . SER A 1 89 ? 2.094 5.810 0.827 1.00 84.38 89 SER A CA 1
ATOM 674 C C . SER A 1 89 ? 3.439 5.286 0.322 1.00 84.38 89 SER A C 1
ATOM 676 O O . SER A 1 89 ? 3.498 4.258 -0.347 1.00 84.38 89 SER A O 1
ATOM 678 N N . ALA A 1 90 ? 4.527 5.949 0.726 1.00 85.19 90 ALA A N 1
ATOM 679 C CA . ALA A 1 90 ? 5.883 5.486 0.455 1.00 85.19 90 ALA A CA 1
ATOM 680 C C . ALA A 1 90 ? 6.067 4.012 0.860 1.00 85.19 90 ALA A C 1
ATOM 682 O O . ALA A 1 90 ? 5.812 3.634 2.008 1.00 85.19 90 ALA A O 1
ATOM 683 N N . THR A 1 91 ? 6.533 3.196 -0.087 1.00 84.12 91 THR A N 1
ATOM 684 C CA . THR A 1 91 ? 6.607 1.733 0.032 1.00 84.12 91 THR A CA 1
ATOM 685 C C . THR A 1 91 ? 7.392 1.276 1.257 1.00 84.12 91 THR A C 1
ATOM 687 O O . THR A 1 91 ? 6.934 0.402 1.986 1.00 84.12 91 THR A O 1
ATOM 690 N N . ALA A 1 92 ? 8.541 1.897 1.537 1.00 84.50 92 ALA A N 1
ATOM 691 C CA . ALA A 1 92 ? 9.382 1.510 2.668 1.00 84.50 92 ALA A CA 1
ATOM 692 C C . ALA A 1 92 ? 8.673 1.745 4.015 1.00 84.50 92 ALA A C 1
ATOM 694 O O . ALA A 1 92 ? 8.633 0.855 4.863 1.00 84.50 92 ALA A O 1
ATOM 695 N N . SER A 1 93 ? 8.037 2.909 4.183 1.00 88.12 93 SER A N 1
ATOM 696 C CA . SER A 1 93 ? 7.237 3.222 5.373 1.00 88.12 93 SER A CA 1
ATOM 697 C C . SER A 1 93 ? 6.020 2.309 5.489 1.00 88.12 93 SER A C 1
ATOM 699 O O . SER A 1 93 ? 5.667 1.903 6.595 1.00 88.12 93 SER A O 1
ATOM 701 N N . PHE A 1 94 ? 5.403 1.953 4.357 1.00 89.56 94 PHE A N 1
ATOM 702 C CA . PHE A 1 94 ? 4.301 1.001 4.316 1.00 89.56 94 PHE A CA 1
ATOM 703 C C . PHE A 1 94 ? 4.706 -0.379 4.823 1.00 89.56 94 PHE A C 1
ATOM 705 O O . PHE A 1 94 ? 4.087 -0.881 5.756 1.00 89.56 94 PHE A O 1
ATOM 712 N N . ILE A 1 95 ? 5.764 -0.955 4.255 1.00 88.31 95 ILE A N 1
ATOM 713 C CA . ILE A 1 95 ? 6.264 -2.279 4.630 1.00 88.31 95 ILE A CA 1
ATOM 714 C C . ILE A 1 95 ? 6.681 -2.294 6.102 1.00 88.31 95 ILE A C 1
ATOM 716 O O . ILE A 1 95 ? 6.272 -3.188 6.840 1.00 88.31 95 ILE A O 1
ATOM 720 N N . ALA A 1 96 ? 7.433 -1.285 6.553 1.00 88.44 96 ALA A N 1
ATOM 721 C CA . ALA A 1 96 ? 7.904 -1.206 7.933 1.00 88.44 96 ALA A CA 1
ATOM 722 C C . ALA A 1 96 ? 6.746 -1.137 8.943 1.00 88.44 96 ALA A C 1
ATOM 724 O O . ALA A 1 96 ? 6.727 -1.887 9.921 1.00 88.44 96 ALA A O 1
ATOM 725 N N . LEU A 1 97 ? 5.755 -0.269 8.705 1.00 91.38 97 LEU A N 1
ATOM 726 C CA . LEU A 1 97 ? 4.576 -0.167 9.568 1.00 91.38 97 LEU A CA 1
ATOM 727 C C . LEU A 1 97 ? 3.707 -1.421 9.496 1.00 91.38 97 LEU A C 1
ATOM 729 O O . LEU A 1 97 ? 3.256 -1.894 10.535 1.00 91.38 97 LEU A O 1
ATOM 733 N N . ALA A 1 98 ? 3.482 -1.971 8.302 1.00 90.75 98 ALA A N 1
ATOM 734 C CA . ALA A 1 98 ? 2.687 -3.180 8.134 1.00 90.75 98 ALA A CA 1
ATOM 735 C C . ALA A 1 98 ? 3.306 -4.349 8.899 1.00 90.75 98 ALA A C 1
ATOM 737 O O . ALA A 1 98 ? 2.610 -4.997 9.676 1.00 90.75 98 ALA A O 1
ATOM 738 N N . TYR A 1 99 ? 4.618 -4.546 8.769 1.00 88.75 99 TYR A N 1
ATOM 739 C CA . TYR A 1 99 ? 5.343 -5.566 9.516 1.00 88.75 99 TYR A CA 1
ATOM 740 C C . TYR A 1 99 ? 5.277 -5.321 11.029 1.00 88.75 99 TYR A C 1
ATOM 742 O O . TYR A 1 99 ? 4.969 -6.235 11.788 1.00 88.75 99 TYR A O 1
ATOM 750 N N . SER A 1 100 ? 5.473 -4.078 11.480 1.00 90.62 100 SER A N 1
ATOM 751 C CA . SER A 1 100 ? 5.385 -3.729 12.904 1.00 90.62 100 SER A CA 1
ATOM 752 C C . SER A 1 100 ? 3.987 -3.929 13.501 1.00 90.62 100 SER A C 1
ATOM 754 O O . SER A 1 100 ? 3.880 -4.210 14.695 1.00 90.62 100 SER A O 1
ATOM 756 N N . VAL A 1 101 ? 2.921 -3.718 12.726 1.00 92.38 101 VAL A N 1
ATOM 757 C CA . VAL A 1 101 ? 1.537 -3.770 13.221 1.00 92.38 101 VAL A CA 1
ATOM 758 C C . VAL A 1 101 ? 0.956 -5.171 13.081 1.00 92.38 101 VAL A C 1
ATOM 760 O O . VAL A 1 101 ? 0.423 -5.701 14.058 1.00 92.38 101 VAL A O 1
ATOM 763 N N . LEU A 1 102 ? 1.043 -5.760 11.890 1.00 90.31 102 LEU A N 1
ATOM 764 C CA . LEU A 1 102 ? 0.433 -7.048 11.563 1.00 90.31 102 LEU A CA 1
ATOM 765 C C . LEU A 1 102 ? 1.305 -8.229 12.002 1.00 90.31 102 LEU A C 1
ATOM 767 O O . LEU A 1 102 ? 0.763 -9.282 12.327 1.00 90.31 102 LEU A O 1
ATOM 771 N N . GLY A 1 103 ? 2.626 -8.040 12.066 1.00 84.38 103 GLY A N 1
ATOM 772 C CA . GLY A 1 103 ? 3.577 -9.136 12.221 1.00 84.38 103 GLY A CA 1
ATOM 773 C C . GLY A 1 103 ? 3.619 -10.035 10.983 1.00 84.38 103 GLY A C 1
ATOM 774 O O . GLY A 1 103 ? 2.779 -9.945 10.088 1.00 84.38 103 GLY A O 1
ATOM 775 N N . SER A 1 104 ? 4.623 -10.900 10.913 1.00 76.56 104 SER A N 1
ATOM 776 C CA . SER A 1 104 ? 4.687 -11.990 9.940 1.00 76.56 104 SER A CA 1
ATOM 777 C C . SER A 1 104 ? 5.673 -13.040 10.444 1.00 76.56 104 SER A C 1
ATOM 779 O O . SER A 1 104 ? 6.675 -12.692 11.066 1.00 76.56 104 SER A O 1
ATOM 781 N N . GLU A 1 105 ? 5.387 -14.315 10.188 1.00 66.00 105 GLU A N 1
ATOM 782 C CA . GLU A 1 105 ? 6.302 -15.422 10.507 1.00 66.00 105 GLU A CA 1
ATOM 783 C C . GLU A 1 105 ? 7.520 -15.444 9.571 1.00 66.00 105 GLU A C 1
ATOM 785 O O . GLU A 1 105 ? 8.577 -15.956 9.925 1.00 66.00 105 GLU A O 1
ATOM 790 N N . SER A 1 106 ? 7.384 -14.859 8.380 1.00 66.81 106 SER A N 1
ATOM 791 C CA . SER A 1 106 ? 8.456 -14.696 7.394 1.00 66.81 106 SER A CA 1
ATOM 792 C C . SER A 1 106 ? 8.713 -13.220 7.112 1.00 66.81 106 SER A C 1
ATOM 794 O O . SER A 1 106 ? 7.839 -12.374 7.327 1.00 66.81 106 SER A O 1
ATOM 796 N N . LYS A 1 107 ? 9.898 -12.887 6.593 1.00 70.94 107 LYS A N 1
ATOM 797 C CA . LYS A 1 107 ? 10.178 -11.515 6.156 1.00 70.94 107 LYS A CA 1
ATOM 798 C C . LYS A 1 107 ? 9.149 -11.065 5.103 1.00 70.94 107 LYS A C 1
ATOM 800 O O . LYS A 1 107 ? 8.741 -11.875 4.268 1.00 70.94 107 LYS A O 1
ATOM 805 N N . PRO A 1 108 ? 8.707 -9.796 5.132 1.00 75.88 108 PRO A N 1
ATOM 806 C CA . PRO A 1 108 ? 7.787 -9.287 4.125 1.00 75.88 108 PRO A CA 1
ATOM 807 C C . PRO A 1 108 ? 8.452 -9.290 2.742 1.00 75.88 108 PRO A C 1
ATOM 809 O O . PRO A 1 108 ? 9.659 -9.073 2.625 1.00 75.88 108 PRO A O 1
ATOM 812 N N . ALA A 1 109 ? 7.643 -9.484 1.700 1.00 75.81 109 ALA A N 1
ATOM 813 C CA . ALA A 1 109 ? 8.054 -9.371 0.305 1.00 75.81 109 ALA A CA 1
ATOM 814 C C . ALA A 1 109 ? 7.225 -8.290 -0.399 1.00 75.81 109 ALA A C 1
ATOM 816 O O . ALA A 1 109 ? 6.003 -8.221 -0.239 1.00 75.81 109 ALA A O 1
ATOM 817 N N . PHE A 1 110 ? 7.882 -7.446 -1.190 1.00 82.25 110 PHE A N 1
ATOM 818 C CA . PHE A 1 110 ? 7.230 -6.505 -2.087 1.00 82.25 110 PHE A CA 1
ATOM 819 C C . PHE A 1 110 ? 7.060 -7.163 -3.453 1.00 82.25 110 PHE A C 1
ATOM 821 O O . PHE A 1 110 ? 8.046 -7.523 -4.095 1.00 82.25 110 PHE A O 1
ATOM 828 N N . MET A 1 111 ? 5.801 -7.317 -3.874 1.00 84.62 111 MET A N 1
ATOM 829 C CA . MET A 1 111 ? 5.434 -8.120 -5.040 1.00 84.62 111 MET A CA 1
ATOM 830 C C . MET A 1 111 ? 4.738 -7.312 -6.143 1.00 84.62 111 MET A C 1
ATOM 832 O O . MET A 1 111 ? 3.521 -7.425 -6.316 1.00 84.62 111 MET A O 1
ATOM 836 N N . PRO A 1 112 ? 5.458 -6.441 -6.868 1.00 83.44 112 PRO A N 1
ATOM 837 C CA . PRO A 1 112 ? 4.865 -5.662 -7.941 1.00 83.44 112 PRO A CA 1
ATOM 838 C C . PRO A 1 112 ? 4.524 -6.550 -9.143 1.00 83.44 112 PRO A C 1
ATOM 840 O O . PRO A 1 112 ? 5.270 -7.459 -9.511 1.00 83.44 112 PRO A O 1
ATOM 843 N N . TRP A 1 113 ? 3.405 -6.230 -9.790 1.00 88.31 113 TRP A N 1
ATOM 844 C CA . TRP A 1 113 ? 3.093 -6.740 -11.120 1.00 88.31 113 TRP A CA 1
ATOM 845 C C . TRP A 1 113 ? 3.844 -5.924 -12.177 1.00 88.31 113 TRP A C 1
ATOM 847 O O . TRP A 1 113 ? 3.875 -4.692 -12.115 1.00 88.31 113 TRP A O 1
ATOM 857 N N . VAL A 1 114 ? 4.428 -6.611 -13.153 1.00 87.38 114 VAL A N 1
ATOM 858 C CA . VAL A 1 114 ? 5.215 -6.038 -14.244 1.00 87.38 114 VAL A CA 1
ATOM 859 C C . VAL A 1 114 ? 4.577 -6.422 -15.582 1.00 87.38 114 VAL A C 1
ATOM 861 O O . VAL A 1 114 ? 4.299 -7.601 -15.814 1.00 87.38 114 VAL A O 1
ATOM 864 N N . PRO A 1 115 ? 4.339 -5.456 -16.488 1.00 87.44 115 PRO A N 1
ATOM 865 C CA . PRO A 1 115 ? 3.802 -5.748 -17.811 1.00 87.44 115 PRO A CA 1
ATOM 866 C C . PRO A 1 115 ? 4.804 -6.539 -18.663 1.00 87.44 115 PRO A C 1
ATOM 868 O O . PRO A 1 115 ? 6.009 -6.300 -18.612 1.00 87.44 115 PRO A O 1
ATOM 871 N N . ALA A 1 116 ? 4.288 -7.435 -19.503 1.00 87.75 116 ALA A N 1
ATOM 872 C CA . ALA A 1 116 ? 5.074 -8.245 -20.433 1.00 87.75 116 ALA A CA 1
ATOM 873 C C . ALA A 1 116 ? 4.460 -8.236 -21.841 1.00 87.75 116 ALA A C 1
ATOM 875 O O . ALA A 1 116 ? 3.290 -7.893 -22.028 1.00 87.75 116 ALA A O 1
ATOM 876 N N . ARG A 1 117 ? 5.255 -8.626 -22.843 1.00 86.19 117 ARG A N 1
ATOM 877 C CA . ARG A 1 117 ? 4.894 -8.622 -24.272 1.00 86.19 117 ARG A CA 1
ATOM 878 C C . ARG A 1 117 ? 3.709 -9.531 -24.586 1.00 86.19 117 ARG A C 1
ATOM 880 O O . ARG A 1 117 ? 2.960 -9.243 -25.512 1.00 86.19 117 ARG A O 1
ATOM 887 N N . ASN A 1 118 ? 3.504 -10.578 -23.790 1.00 83.75 118 ASN A N 1
ATOM 888 C CA . ASN A 1 118 ? 2.347 -11.466 -23.888 1.00 83.75 118 ASN A CA 1
ATOM 889 C C . ASN A 1 118 ? 1.001 -10.811 -23.495 1.00 83.75 118 ASN A C 1
ATOM 891 O O . ASN A 1 118 ? -0.037 -11.465 -23.583 1.00 83.75 118 ASN A O 1
ATOM 895 N N . GLY A 1 119 ? 1.004 -9.564 -23.008 1.00 83.31 119 GLY A N 1
ATOM 896 C CA . GLY A 1 119 ? -0.189 -8.836 -22.567 1.00 83.31 119 GLY A CA 1
ATOM 897 C C . GLY A 1 119 ? -0.751 -9.261 -21.204 1.00 83.31 119 GLY A C 1
ATOM 898 O O . GLY A 1 119 ? -1.688 -8.630 -20.724 1.00 83.31 119 GLY A O 1
ATOM 899 N N . LYS A 1 120 ? -0.188 -10.294 -20.564 1.00 82.44 120 LYS A N 1
ATOM 900 C CA . LYS A 1 120 ? -0.604 -10.795 -19.241 1.00 82.44 120 LYS A CA 1
ATOM 901 C C . LYS A 1 120 ? 0.264 -10.256 -18.101 1.00 82.44 120 LYS A C 1
ATOM 903 O O . LYS A 1 120 ? -0.243 -10.056 -16.999 1.00 82.44 120 LYS A O 1
ATOM 908 N N . GLY A 1 121 ? 1.544 -9.987 -18.373 1.00 86.00 121 GLY A N 1
ATOM 909 C CA . GLY A 1 121 ? 2.508 -9.598 -17.339 1.00 86.00 121 GLY A CA 1
ATOM 910 C C . GLY A 1 121 ? 2.844 -10.735 -16.374 1.00 86.00 121 GLY A C 1
ATOM 911 O O . GLY A 1 121 ? 2.443 -11.875 -16.590 1.00 86.00 121 GLY A O 1
ATOM 912 N N . PHE A 1 122 ? 3.596 -10.411 -15.327 1.00 86.12 122 PHE A N 1
ATOM 913 C CA . PHE A 1 122 ? 4.046 -11.346 -14.292 1.00 86.12 122 PHE A CA 1
ATOM 914 C C . PHE A 1 122 ? 4.271 -10.613 -12.965 1.00 86.12 122 PHE A C 1
ATOM 916 O O . PHE A 1 122 ? 4.327 -9.385 -12.928 1.00 86.12 122 PHE A O 1
ATOM 923 N N . VAL A 1 123 ? 4.405 -11.351 -11.865 1.00 84.81 123 VAL A N 1
ATOM 924 C CA . VAL A 1 123 ? 4.726 -10.797 -10.539 1.00 84.81 123 VAL A CA 1
ATOM 925 C C . VAL A 1 123 ? 6.205 -11.009 -10.224 1.00 84.81 123 VAL A C 1
ATOM 927 O O . VAL A 1 123 ? 6.727 -12.101 -10.430 1.00 84.81 123 VAL A O 1
ATOM 930 N N . MET A 1 124 ? 6.888 -9.988 -9.704 1.00 83.31 124 MET A N 1
ATOM 931 C CA . MET A 1 124 ? 8.248 -10.122 -9.156 1.00 83.31 124 MET A CA 1
ATOM 932 C C . MET A 1 124 ? 8.208 -10.299 -7.636 1.00 83.31 124 MET A C 1
ATOM 934 O O . MET A 1 124 ? 7.376 -9.673 -6.997 1.00 83.31 124 MET A O 1
ATOM 938 N N . LEU A 1 125 ? 9.097 -11.102 -7.047 1.00 81.44 125 LEU A N 1
ATOM 939 C CA . LEU A 1 125 ? 9.165 -11.352 -5.597 1.00 81.44 125 LEU A CA 1
ATOM 940 C C . LEU A 1 125 ? 10.607 -11.684 -5.183 1.00 81.44 125 LEU A C 1
ATOM 942 O O . LEU A 1 125 ? 11.134 -12.681 -5.628 1.00 81.44 125 LEU A O 1
ATOM 946 N N . ASP A 1 126 ? 11.315 -10.989 -4.310 1.00 81.12 126 ASP A N 1
ATOM 947 C CA . ASP A 1 126 ? 11.047 -9.729 -3.631 1.00 81.12 126 ASP A CA 1
ATOM 948 C C . ASP A 1 126 ? 11.714 -8.572 -4.398 1.00 81.12 126 ASP A C 1
ATOM 950 O O . ASP A 1 126 ? 12.739 -8.744 -5.054 1.00 81.12 126 ASP A O 1
ATOM 954 N N . VAL A 1 127 ? 11.136 -7.373 -4.314 1.00 79.75 127 VAL A N 1
ATOM 955 C CA . VAL A 1 127 ? 11.627 -6.154 -4.979 1.00 79.75 127 VAL A CA 1
ATOM 956 C C . VAL A 1 127 ? 12.013 -5.088 -3.946 1.00 79.75 127 VAL A C 1
ATOM 958 O O . VAL A 1 127 ? 11.697 -3.906 -4.065 1.00 79.75 127 VAL A O 1
ATOM 961 N N . GLY A 1 128 ? 12.716 -5.512 -2.898 1.00 77.19 128 GLY A N 1
ATOM 962 C CA . GLY A 1 128 ? 13.371 -4.614 -1.946 1.00 77.19 128 GLY A CA 1
ATOM 963 C C . GLY A 1 128 ? 12.651 -4.436 -0.613 1.00 77.19 128 GLY A C 1
ATOM 964 O O . GLY A 1 128 ? 12.934 -3.461 0.084 1.00 77.19 128 GLY A O 1
ATOM 965 N N . ALA A 1 129 ? 11.750 -5.348 -0.233 1.00 77.69 129 ALA A N 1
ATOM 966 C CA . ALA A 1 129 ? 11.264 -5.414 1.146 1.00 77.69 129 ALA A CA 1
ATOM 967 C C . ALA A 1 129 ? 12.327 -5.986 2.102 1.00 77.69 129 ALA A C 1
ATOM 969 O O . ALA A 1 129 ? 12.387 -5.587 3.264 1.00 77.69 129 ALA A O 1
ATOM 970 N N . SER A 1 130 ? 13.188 -6.874 1.601 1.00 75.25 130 SER A N 1
ATOM 971 C CA . SER A 1 130 ? 14.248 -7.561 2.333 1.00 75.25 130 SER A CA 1
ATOM 972 C C . SER A 1 130 ? 15.589 -7.391 1.616 1.00 75.25 130 SER A C 1
ATOM 974 O O . SER A 1 130 ? 15.800 -7.918 0.528 1.00 75.25 130 SER A O 1
ATOM 976 N N . ILE A 1 131 ? 16.512 -6.642 2.226 1.00 62.84 131 ILE A N 1
ATOM 977 C CA . ILE A 1 131 ? 17.845 -6.374 1.648 1.00 62.84 131 ILE A CA 1
ATOM 978 C C . ILE A 1 131 ? 18.779 -7.578 1.835 1.00 62.84 131 ILE A C 1
ATOM 980 O O . ILE A 1 131 ? 19.573 -7.885 0.952 1.00 62.84 131 ILE A O 1
ATOM 984 N N . GLU A 1 132 ? 18.660 -8.283 2.962 1.00 63.06 132 GLU A N 1
ATOM 985 C CA . GLU A 1 132 ? 19.435 -9.489 3.255 1.00 63.06 132 GLU A CA 1
ATOM 986 C C . GLU A 1 132 ? 18.517 -10.709 3.228 1.00 63.06 132 GLU A C 1
ATOM 988 O O . GLU A 1 132 ? 17.584 -10.823 4.031 1.00 63.06 132 GLU A O 1
ATOM 993 N N . VAL A 1 133 ? 18.789 -11.616 2.295 1.00 64.25 133 VAL A N 1
ATOM 994 C CA . VAL A 1 133 ? 18.013 -12.832 2.043 1.00 64.25 133 VAL A CA 1
ATOM 995 C C . VAL A 1 133 ? 18.972 -14.005 2.237 1.00 64.25 133 VAL A C 1
ATOM 997 O O . VAL A 1 133 ? 20.012 -14.053 1.581 1.00 64.25 133 VAL A O 1
ATOM 1000 N N . ASN A 1 134 ? 18.68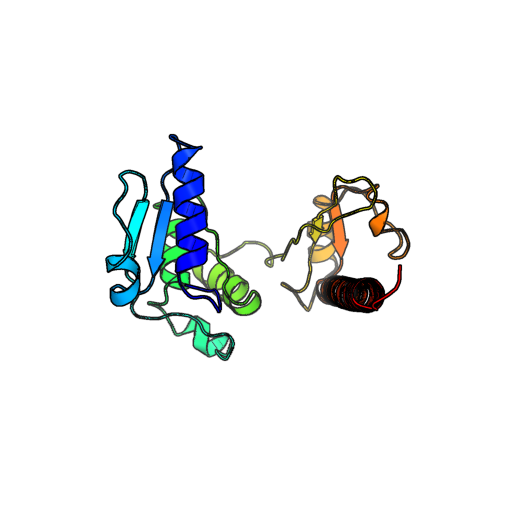9 -14.911 3.175 1.00 66.94 134 ASN A N 1
ATOM 1001 C CA . ASN A 1 134 ? 19.498 -16.124 3.343 1.00 66.94 134 ASN A CA 1
ATOM 1002 C C . ASN A 1 134 ? 18.960 -17.264 2.446 1.00 66.94 134 ASN A C 1
ATOM 1004 O O . ASN A 1 134 ? 17.954 -17.112 1.750 1.00 66.94 134 ASN A O 1
ATOM 1008 N N . GLY A 1 135 ? 19.635 -18.418 2.428 1.00 64.81 135 GLY A N 1
ATOM 1009 C CA . GLY A 1 135 ? 19.217 -19.554 1.593 1.00 64.81 135 GLY A CA 1
ATOM 1010 C C . GLY A 1 135 ? 17.827 -20.112 1.938 1.00 64.81 135 GLY A C 1
ATOM 1011 O O . GLY A 1 135 ? 17.128 -20.595 1.050 1.00 64.81 135 GLY A O 1
ATOM 1012 N N . GLU A 1 136 ? 17.400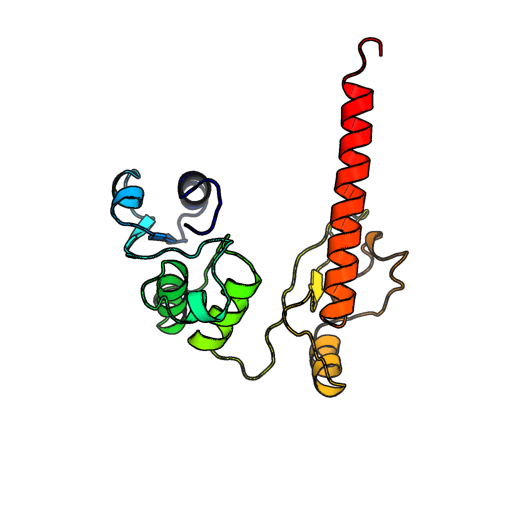 -20.007 3.200 1.00 67.25 136 GLU A N 1
ATOM 1013 C CA . GLU A 1 136 ? 16.072 -20.442 3.657 1.00 67.25 136 GLU A CA 1
ATOM 1014 C C . GLU A 1 136 ? 14.972 -19.472 3.206 1.00 67.25 136 GLU A C 1
ATOM 1016 O O . GLU A 1 136 ? 13.920 -19.914 2.744 1.00 67.25 136 GLU A O 1
ATOM 1021 N N . ASP A 1 137 ? 15.245 -18.165 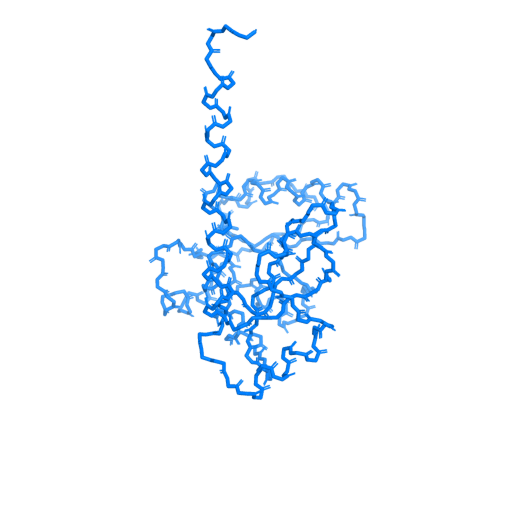3.250 1.00 66.69 137 ASP A N 1
ATOM 1022 C CA . ASP A 1 137 ? 14.370 -17.107 2.740 1.00 66.69 137 ASP A CA 1
ATOM 1023 C C . ASP A 1 137 ? 14.144 -17.284 1.222 1.00 66.69 137 ASP A C 1
ATOM 1025 O O . ASP A 1 137 ? 13.006 -17.288 0.749 1.00 66.69 137 ASP A O 1
ATOM 1029 N N . LEU A 1 138 ? 15.220 -17.522 0.455 1.00 63.72 138 LEU A N 1
ATOM 1030 C CA . LEU A 1 138 ? 15.140 -17.789 -0.988 1.00 63.72 138 LEU A CA 1
ATOM 1031 C C . LEU A 1 138 ? 14.388 -19.085 -1.299 1.00 63.72 138 LEU A C 1
ATOM 1033 O O . LEU A 1 138 ? 13.641 -19.134 -2.272 1.00 63.72 138 LEU A O 1
ATOM 1037 N N . TYR A 1 139 ? 14.549 -20.128 -0.483 1.00 65.06 139 TYR A N 1
ATOM 1038 C CA . TYR A 1 139 ? 13.779 -21.362 -0.623 1.00 65.06 139 TYR A CA 1
ATOM 1039 C C . TYR A 1 139 ? 12.286 -21.143 -0.327 1.00 65.06 139 TYR A C 1
ATOM 1041 O O . TYR A 1 139 ? 11.432 -21.666 -1.047 1.00 65.06 139 TYR A O 1
ATOM 1049 N N . GLY A 1 140 ? 11.961 -20.333 0.684 1.00 59.03 140 GLY A N 1
ATOM 1050 C CA . GLY A 1 140 ? 10.596 -19.892 0.973 1.00 59.03 140 GLY A CA 1
ATOM 1051 C C . GLY A 1 140 ? 9.972 -19.143 -0.204 1.00 59.03 140 GLY A C 1
ATOM 1052 O O . GLY A 1 140 ? 8.860 -19.466 -0.612 1.00 59.03 140 GLY A O 1
ATOM 1053 N N . PHE A 1 141 ? 10.719 -18.219 -0.811 1.00 64.81 141 PHE A N 1
ATOM 1054 C CA . PHE A 1 141 ? 10.300 -17.493 -2.011 1.00 64.81 141 PHE A CA 1
ATOM 1055 C C . PHE A 1 141 ? 10.186 -18.400 -3.245 1.00 64.81 141 PHE A C 1
ATOM 1057 O O . PHE A 1 141 ? 9.237 -18.279 -4.017 1.00 64.81 141 PHE A O 1
ATOM 1064 N N . ALA A 1 142 ? 11.105 -19.351 -3.415 1.00 62.34 142 ALA A N 1
ATOM 1065 C CA . ALA A 1 142 ? 11.106 -20.296 -4.527 1.00 62.34 142 ALA A CA 1
ATOM 1066 C C . ALA A 1 142 ? 9.946 -21.298 -4.458 1.00 62.34 142 ALA A C 1
ATOM 1068 O O . ALA A 1 142 ? 9.452 -21.708 -5.500 1.00 62.34 142 ALA A O 1
ATOM 1069 N N . LYS A 1 143 ? 9.438 -21.654 -3.269 1.00 57.66 143 LYS A N 1
ATOM 1070 C CA . LYS A 1 143 ? 8.186 -22.430 -3.156 1.00 57.66 143 LYS A CA 1
ATOM 1071 C C . LYS A 1 143 ? 6.987 -21.705 -3.770 1.00 57.66 143 LYS A C 1
ATOM 1073 O O . LYS A 1 143 ? 6.044 -22.359 -4.207 1.00 57.66 143 LYS A O 1
ATOM 1078 N N . THR A 1 144 ? 7.029 -20.377 -3.811 1.00 54.03 144 THR A N 1
ATOM 1079 C CA . THR A 1 144 ? 6.005 -19.529 -4.422 1.00 54.03 144 THR A CA 1
ATOM 1080 C C . THR A 1 144 ? 6.226 -19.297 -5.920 1.00 54.03 144 THR A C 1
ATOM 1082 O O . THR A 1 144 ? 5.306 -18.817 -6.575 1.00 54.03 144 THR A O 1
ATOM 1085 N N . ALA A 1 145 ? 7.388 -19.647 -6.494 1.00 54.12 145 ALA A N 1
ATOM 1086 C CA . ALA A 1 145 ? 7.688 -19.438 -7.915 1.00 54.12 145 ALA A CA 1
ATOM 1087 C C . ALA A 1 145 ? 7.937 -20.727 -8.690 1.00 54.12 145 ALA A C 1
ATOM 1089 O O . ALA A 1 145 ? 8.599 -21.652 -8.235 1.00 54.12 145 ALA A O 1
ATOM 1090 N N . HIS A 1 146 ? 7.423 -20.775 -9.916 1.00 48.09 146 HIS A N 1
ATOM 1091 C CA . HIS A 1 146 ? 7.402 -22.016 -10.680 1.00 48.09 146 HIS A CA 1
ATOM 1092 C C . HIS A 1 146 ? 8.613 -22.202 -11.612 1.00 48.09 146 HIS A C 1
ATOM 1094 O O . HIS A 1 146 ? 8.868 -23.329 -12.033 1.00 48.09 146 HIS A O 1
ATOM 1100 N N . ARG A 1 147 ? 9.380 -21.152 -11.950 1.00 48.00 147 ARG A N 1
ATOM 1101 C CA . ARG A 1 147 ? 10.457 -21.232 -12.958 1.00 48.00 147 ARG A CA 1
ATOM 1102 C C . ARG A 1 147 ? 11.509 -20.118 -12.830 1.00 48.00 147 ARG A C 1
ATOM 1104 O O . ARG A 1 147 ? 11.181 -18.973 -12.539 1.00 48.00 147 ARG A O 1
ATOM 1111 N N . PHE A 1 148 ? 12.764 -20.459 -13.131 1.00 50.31 148 PHE A N 1
ATOM 1112 C CA . PHE A 1 148 ? 13.886 -19.526 -13.313 1.00 50.31 148 PHE A CA 1
ATOM 1113 C C . PHE A 1 148 ? 13.975 -19.093 -14.787 1.00 50.31 148 PHE A C 1
ATOM 1115 O O . PHE A 1 148 ? 13.853 -19.938 -15.676 1.00 50.31 148 PHE A O 1
ATOM 1122 N N . LYS A 1 149 ? 14.194 -17.800 -15.059 1.00 59.66 149 LYS A N 1
ATOM 1123 C CA . LYS A 1 149 ? 14.381 -17.258 -16.416 1.00 59.66 149 LYS A CA 1
ATOM 1124 C C . LYS A 1 149 ? 15.524 -16.243 -16.417 1.00 59.66 149 LYS A C 1
ATOM 1126 O O . LYS A 1 149 ? 15.709 -15.530 -15.432 1.00 59.66 149 LYS A O 1
ATOM 1131 N N . GLU A 1 150 ? 16.280 -16.167 -17.511 1.00 60.31 150 GLU A N 1
ATOM 1132 C CA . GLU A 1 150 ? 17.302 -15.131 -17.650 1.00 60.31 150 GLU A CA 1
ATOM 1133 C C . GLU A 1 150 ? 16.670 -13.724 -17.665 1.00 60.31 150 GLU A C 1
ATOM 1135 O O . GLU A 1 150 ? 15.621 -13.534 -18.289 1.00 60.31 150 GLU A O 1
ATOM 1140 N N . PRO A 1 151 ? 17.320 -12.704 -17.065 1.00 63.38 151 PRO A N 1
ATOM 1141 C CA . PRO A 1 151 ? 16.792 -11.337 -17.021 1.00 63.38 151 PRO A CA 1
ATOM 1142 C C . PRO A 1 151 ? 16.496 -10.716 -18.394 1.00 63.38 151 PRO A C 1
ATOM 1144 O O . PRO A 1 151 ? 15.650 -9.832 -18.500 1.00 63.38 151 PRO A O 1
ATOM 1147 N N . ARG A 1 152 ? 17.191 -11.164 -19.447 1.00 71.00 152 ARG A N 1
ATOM 1148 C CA . ARG A 1 152 ? 17.014 -10.672 -20.824 1.00 71.00 152 ARG A CA 1
ATOM 1149 C C . ARG A 1 152 ? 15.645 -11.018 -21.403 1.00 71.00 152 ARG A C 1
ATOM 1151 O O . ARG A 1 152 ? 15.060 -10.202 -22.108 1.00 71.00 152 ARG A O 1
ATOM 1158 N N . ASP A 1 153 ? 15.119 -12.175 -21.023 1.00 79.94 153 ASP A N 1
ATOM 1159 C CA . ASP A 1 153 ? 13.874 -12.730 -21.558 1.00 79.94 153 ASP A CA 1
ATOM 1160 C C . ASP A 1 153 ? 12.689 -12.462 -20.613 1.00 79.94 153 ASP A C 1
ATOM 1162 O O . ASP A 1 153 ? 11.579 -12.977 -20.777 1.00 79.94 153 ASP A O 1
ATOM 1166 N N . LEU A 1 154 ? 12.925 -11.658 -19.575 1.00 79.38 154 LEU A N 1
ATOM 1167 C CA . LEU A 1 154 ? 11.972 -11.375 -18.510 1.00 79.38 154 LEU A CA 1
ATOM 1168 C C . LEU A 1 154 ? 10.650 -10.816 -19.057 1.00 79.38 154 LEU A C 1
ATOM 1170 O O . LEU A 1 154 ? 9.570 -11.219 -18.630 1.00 79.38 154 LEU A O 1
ATOM 1174 N N . LEU A 1 155 ? 10.732 -9.925 -20.047 1.00 83.31 155 LEU A N 1
ATOM 1175 C CA . LEU A 1 155 ? 9.567 -9.245 -20.610 1.00 83.31 155 LEU A CA 1
ATOM 1176 C C . LEU A 1 155 ? 8.791 -10.072 -21.637 1.00 83.31 155 LEU A C 1
ATOM 1178 O O . LEU A 1 155 ? 7.758 -9.596 -22.103 1.00 83.31 155 LEU A O 1
ATOM 1182 N N . ASP A 1 156 ? 9.214 -11.287 -21.988 1.00 84.25 156 ASP A N 1
ATOM 1183 C CA . ASP A 1 156 ? 8.390 -12.138 -22.860 1.00 84.25 156 ASP A CA 1
ATOM 1184 C C . ASP A 1 156 ? 7.111 -12.586 -22.138 1.00 84.25 156 ASP A C 1
ATOM 1186 O O . ASP A 1 156 ? 6.058 -12.717 -22.759 1.00 84.25 156 ASP A O 1
ATOM 1190 N N . GLY A 1 157 ? 7.177 -12.724 -20.807 1.00 77.12 157 GLY A N 1
ATOM 1191 C CA . GLY A 1 157 ? 6.032 -13.072 -19.966 1.00 77.12 157 GLY A CA 1
ATOM 1192 C C . GLY A 1 157 ? 5.723 -14.568 -19.902 1.00 77.12 157 GLY A C 1
ATOM 1193 O O . GLY A 1 157 ? 4.610 -14.948 -19.564 1.00 77.12 157 GLY A O 1
ATOM 1194 N N . ASP A 1 158 ? 6.685 -15.439 -20.199 1.00 80.00 158 ASP A N 1
ATOM 1195 C CA . ASP A 1 158 ? 6.477 -16.897 -20.112 1.00 80.00 158 ASP A CA 1
ATOM 1196 C C . ASP A 1 158 ? 6.308 -17.416 -18.674 1.00 80.00 158 ASP A C 1
ATOM 1198 O O . ASP A 1 158 ? 6.075 -18.607 -18.477 1.00 80.00 158 ASP A O 1
ATOM 1202 N N . GLN A 1 159 ? 6.466 -16.543 -17.675 1.00 77.06 159 GLN A N 1
ATOM 1203 C CA . GLN A 1 159 ? 6.339 -16.863 -16.257 1.00 77.06 159 GLN A CA 1
ATOM 1204 C C . GLN A 1 159 ? 5.195 -16.081 -15.631 1.00 77.06 159 GLN A C 1
ATOM 1206 O O . GLN A 1 159 ? 5.000 -14.918 -15.964 1.00 77.06 159 GLN A O 1
ATOM 1211 N N . ASP A 1 160 ? 4.515 -16.688 -14.662 1.00 76.56 160 ASP A N 1
ATOM 1212 C CA . ASP A 1 160 ? 3.533 -15.988 -13.828 1.00 76.56 160 ASP A CA 1
ATOM 1213 C C . ASP A 1 160 ? 4.212 -15.251 -12.660 1.00 76.56 160 ASP A C 1
ATOM 1215 O O . ASP A 1 160 ? 3.794 -14.157 -12.275 1.00 76.56 160 ASP A O 1
ATOM 1219 N N . ILE A 1 161 ? 5.278 -15.843 -12.101 1.00 76.75 161 ILE A N 1
ATOM 1220 C CA . ILE A 1 161 ? 6.011 -15.337 -10.932 1.00 76.75 161 ILE A CA 1
ATOM 1221 C C . ILE A 1 161 ? 7.517 -15.483 -11.163 1.00 76.75 161 ILE A C 1
ATOM 1223 O O . ILE A 1 161 ? 7.996 -16.559 -11.521 1.00 76.75 161 ILE A O 1
ATOM 1227 N N . VAL A 1 162 ? 8.260 -14.407 -10.909 1.00 78.69 162 VAL A N 1
ATOM 1228 C CA . VAL A 1 162 ? 9.721 -14.335 -10.994 1.00 78.69 162 VAL A CA 1
ATOM 1229 C C . VAL A 1 162 ? 10.283 -14.053 -9.609 1.00 78.69 162 VAL A C 1
ATOM 1231 O O . VAL A 1 162 ? 9.954 -13.027 -9.011 1.00 78.69 162 VAL A O 1
ATOM 1234 N N . VAL A 1 163 ? 11.141 -14.950 -9.115 1.00 76.12 163 VAL A N 1
ATOM 1235 C CA . VAL A 1 163 ? 11.777 -14.793 -7.803 1.00 76.12 163 VAL A CA 1
ATOM 1236 C C . VAL A 1 163 ? 13.170 -14.191 -7.903 1.00 76.12 163 VAL A C 1
ATOM 1238 O O . VAL A 1 163 ? 13.977 -14.595 -8.738 1.00 76.12 163 VAL A O 1
ATOM 1241 N N . CYS A 1 164 ? 13.439 -13.213 -7.048 1.00 73.94 164 CYS A N 1
ATOM 1242 C CA . CYS A 1 164 ? 14.688 -12.479 -6.924 1.00 73.94 164 CYS A CA 1
ATOM 1243 C C . CYS A 1 164 ? 14.977 -12.210 -5.442 1.00 73.94 164 CYS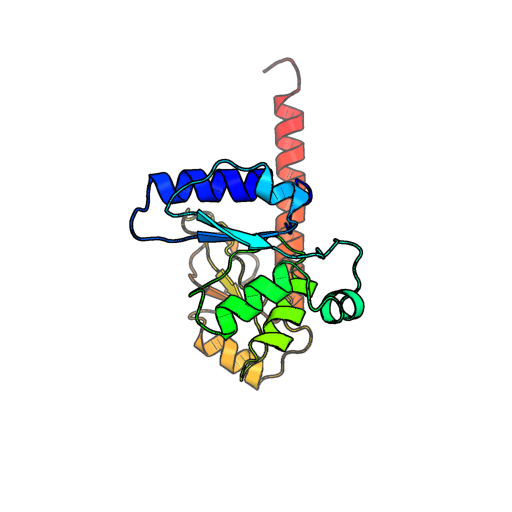 A C 1
ATOM 1245 O O . CYS A 1 164 ? 14.065 -12.155 -4.613 1.00 73.94 164 CYS A O 1
ATOM 1247 N N . ASP A 1 165 ? 16.245 -11.987 -5.110 1.00 74.38 165 ASP A N 1
ATOM 1248 C CA . ASP A 1 165 ? 16.578 -11.298 -3.870 1.00 74.38 165 ASP A CA 1
ATOM 1249 C C . ASP A 1 165 ? 16.122 -9.829 -3.955 1.00 74.38 165 ASP A C 1
ATOM 1251 O O . ASP A 1 165 ? 16.060 -9.244 -5.042 1.00 74.38 165 ASP A O 1
ATOM 1255 N N . GLY A 1 166 ? 15.808 -9.212 -2.812 1.00 73.75 166 GLY A N 1
ATOM 1256 C CA . GLY A 1 166 ? 15.254 -7.859 -2.794 1.00 73.75 166 GLY A CA 1
ATOM 1257 C C . GLY A 1 166 ? 16.186 -6.794 -3.384 1.00 73.75 166 GLY A C 1
ATOM 1258 O O . GLY A 1 166 ? 15.704 -5.780 -3.893 1.00 73.75 166 GLY A O 1
ATOM 1259 N N . TYR A 1 167 ? 17.505 -7.012 -3.374 1.00 75.69 167 TYR A N 1
ATOM 1260 C CA . TYR A 1 167 ? 18.463 -6.093 -3.985 1.00 75.69 167 TYR A CA 1
ATOM 1261 C C . TYR A 1 167 ? 18.435 -6.195 -5.516 1.00 75.69 167 TYR A C 1
ATOM 1263 O O . TYR A 1 167 ? 18.203 -5.187 -6.193 1.00 75.69 167 TYR A O 1
ATOM 1271 N N . GLY A 1 168 ? 18.599 -7.405 -6.058 1.00 77.38 168 GLY A N 1
ATOM 1272 C CA . GLY A 1 168 ? 18.532 -7.688 -7.490 1.00 77.38 168 GLY A CA 1
ATOM 1273 C C . GLY A 1 168 ? 17.181 -7.302 -8.089 1.00 77.38 168 GLY A C 1
ATOM 1274 O O . GLY A 1 168 ? 17.133 -6.576 -9.082 1.00 77.38 168 GLY A O 1
ATOM 1275 N N . GLY A 1 169 ? 16.080 -7.682 -7.433 1.00 80.31 169 GLY A N 1
ATOM 1276 C CA . GLY A 1 169 ? 14.725 -7.338 -7.861 1.00 80.31 169 GLY A CA 1
ATOM 1277 C C . GLY A 1 169 ? 14.504 -5.826 -7.950 1.00 80.31 169 GLY A C 1
ATOM 1278 O O . GLY A 1 169 ? 14.010 -5.331 -8.965 1.00 80.31 169 GLY A O 1
ATOM 1279 N N . ASN A 1 170 ? 14.910 -5.069 -6.922 1.00 83.25 170 ASN A N 1
ATOM 1280 C CA . ASN A 1 170 ? 14.782 -3.607 -6.899 1.00 83.25 170 ASN A CA 1
ATOM 1281 C C . ASN A 1 170 ? 15.629 -2.930 -7.986 1.00 83.25 170 ASN A C 1
ATOM 1283 O O . ASN A 1 170 ? 15.153 -2.009 -8.654 1.00 83.25 170 ASN A O 1
ATOM 1287 N N . LEU A 1 171 ? 16.864 -3.394 -8.197 1.00 83.44 171 LEU A N 1
ATOM 1288 C CA . LEU A 1 171 ? 17.721 -2.891 -9.269 1.00 83.44 171 LEU A CA 1
ATOM 1289 C C . LEU A 1 171 ? 17.080 -3.132 -10.643 1.00 83.44 171 LEU A C 1
ATOM 1291 O O . LEU A 1 171 ? 16.989 -2.201 -11.446 1.00 83.44 171 LEU A O 1
ATOM 1295 N N . THR A 1 172 ? 16.584 -4.347 -10.887 1.00 84.44 172 THR A N 1
ATOM 1296 C CA . THR A 1 172 ? 15.897 -4.711 -12.131 1.00 84.44 172 THR A CA 1
ATOM 1297 C C . THR A 1 172 ? 14.651 -3.859 -12.354 1.00 84.44 172 THR A C 1
ATOM 1299 O O . THR A 1 172 ? 14.498 -3.288 -13.434 1.00 84.44 172 THR A O 1
ATOM 1302 N N . LEU A 1 173 ? 13.785 -3.702 -11.345 1.00 85.88 173 LEU A N 1
ATOM 1303 C CA . LEU A 1 173 ? 12.563 -2.909 -11.486 1.00 85.88 173 LEU A CA 1
ATOM 1304 C C . LEU A 1 173 ? 12.868 -1.439 -11.800 1.00 85.88 173 LEU A C 1
ATOM 1306 O O . LEU A 1 173 ? 12.270 -0.868 -12.712 1.00 85.88 173 LEU A O 1
ATOM 1310 N N . LYS A 1 174 ? 13.825 -0.828 -11.091 1.00 86.38 174 LYS A N 1
ATOM 1311 C CA . LYS A 1 174 ? 14.213 0.570 -11.333 1.00 86.38 174 LYS A CA 1
ATOM 1312 C C . LYS A 1 174 ? 14.878 0.766 -12.692 1.00 86.38 174 LYS A C 1
ATOM 1314 O O . LYS A 1 174 ? 14.647 1.791 -13.334 1.00 86.38 174 LYS A O 1
ATOM 1319 N N . ALA A 1 175 ? 15.668 -0.205 -13.151 1.00 85.69 175 ALA A N 1
ATOM 1320 C CA . ALA A 1 175 ? 16.243 -0.183 -14.491 1.00 85.69 175 ALA A CA 1
ATOM 1321 C C . ALA A 1 175 ? 15.147 -0.237 -15.569 1.00 85.69 175 ALA A C 1
ATOM 1323 O O . ALA A 1 175 ? 15.169 0.568 -16.501 1.00 85.69 175 ALA A O 1
ATOM 1324 N N . LEU A 1 176 ? 14.151 -1.119 -15.407 1.00 87.38 176 LEU A N 1
ATOM 1325 C CA . LEU A 1 176 ? 12.991 -1.199 -16.299 1.00 87.38 176 LEU A CA 1
ATOM 1326 C C . LEU A 1 176 ? 12.189 0.109 -16.304 1.00 87.38 176 LEU A C 1
ATOM 1328 O O . LEU A 1 176 ? 11.874 0.630 -17.373 1.00 87.38 176 LEU A O 1
ATOM 1332 N N . GLU A 1 177 ? 11.892 0.676 -15.132 1.00 86.81 177 GLU A N 1
ATOM 1333 C CA . GLU A 1 177 ? 11.174 1.949 -15.015 1.00 86.81 177 GLU A CA 1
ATOM 1334 C C . GLU A 1 177 ? 11.930 3.095 -15.708 1.00 86.81 177 GLU A C 1
ATOM 1336 O O . GLU A 1 177 ? 11.338 3.860 -16.476 1.00 86.81 177 GLU A O 1
ATOM 1341 N N . GLY A 1 178 ? 13.244 3.197 -15.481 1.00 88.88 178 GLY A N 1
ATOM 1342 C CA . GLY A 1 178 ? 14.103 4.198 -16.112 1.00 88.88 178 GLY A CA 1
ATOM 1343 C C . GLY A 1 178 ? 14.154 4.060 -17.634 1.00 88.88 178 GLY A C 1
ATOM 1344 O O . GLY A 1 178 ? 13.976 5.050 -18.348 1.00 88.88 178 GLY A O 1
ATOM 1345 N N . ALA A 1 179 ? 14.316 2.833 -18.136 1.00 88.75 179 ALA A N 1
ATOM 1346 C CA . ALA A 1 179 ? 14.321 2.547 -19.568 1.00 88.75 179 ALA A CA 1
ATOM 1347 C C . ALA A 1 179 ? 12.976 2.902 -20.226 1.00 88.75 179 ALA A C 1
ATOM 1349 O O . ALA A 1 179 ? 12.949 3.593 -21.246 1.00 88.75 179 ALA A O 1
ATOM 1350 N N . MET A 1 180 ? 11.850 2.509 -19.617 1.00 88.69 180 MET A N 1
ATOM 1351 C CA . MET A 1 180 ? 10.513 2.838 -20.125 1.00 88.69 180 MET A CA 1
ATOM 1352 C C . MET A 1 180 ? 10.262 4.350 -20.162 1.00 88.69 180 MET A C 1
ATOM 1354 O O . MET A 1 180 ? 9.710 4.858 -21.142 1.00 88.69 180 MET A O 1
ATOM 1358 N N . LYS A 1 181 ? 10.689 5.091 -19.129 1.00 89.12 181 LYS A N 1
ATOM 1359 C CA . LYS A 1 181 ? 10.592 6.560 -19.105 1.00 89.12 181 LYS A CA 1
ATOM 1360 C C . LYS A 1 181 ? 11.408 7.195 -20.230 1.00 89.12 181 LYS A C 1
ATOM 1362 O O . LYS A 1 181 ? 10.877 8.052 -20.935 1.00 89.12 181 LYS A O 1
ATOM 1367 N N . ALA A 1 182 ? 12.647 6.744 -20.435 1.00 90.19 182 ALA A N 1
ATOM 1368 C CA . ALA A 1 182 ? 13.521 7.254 -21.489 1.00 90.19 182 ALA A CA 1
ATOM 1369 C C . ALA A 1 182 ? 12.924 7.028 -22.890 1.00 90.19 182 ALA A C 1
ATOM 1371 O O . ALA A 1 182 ? 12.811 7.972 -23.674 1.00 90.19 182 ALA A O 1
ATOM 1372 N N . VAL A 1 183 ? 12.455 5.809 -23.179 1.00 92.12 183 VAL A N 1
ATOM 1373 C CA . VAL A 1 183 ? 11.813 5.476 -24.464 1.00 92.12 183 VAL A CA 1
ATOM 1374 C C . VAL A 1 183 ? 10.529 6.289 -24.669 1.00 92.12 183 VAL A C 1
ATOM 1376 O O . VAL A 1 183 ? 10.327 6.878 -25.730 1.00 92.12 183 VAL A O 1
ATOM 1379 N N . SER A 1 184 ? 9.675 6.396 -23.646 1.00 89.81 184 SER A N 1
ATOM 1380 C CA . SER A 1 184 ? 8.435 7.187 -23.710 1.00 89.81 184 SER A CA 1
ATOM 1381 C C . SER A 1 184 ? 8.708 8.669 -23.984 1.00 89.81 184 SER A C 1
ATOM 1383 O O . SER A 1 184 ? 7.992 9.308 -24.759 1.00 89.81 184 SER A O 1
ATOM 1385 N N . GLN A 1 185 ? 9.768 9.224 -23.390 1.00 90.94 185 GLN A N 1
ATOM 1386 C CA . GLN A 1 185 ? 10.177 10.605 -23.622 1.00 90.94 185 GLN A CA 1
ATOM 1387 C C . GLN A 1 185 ? 10.654 10.823 -25.063 1.00 90.94 185 GLN A C 1
ATOM 1389 O O . GLN A 1 185 ? 10.256 11.811 -25.683 1.00 90.94 185 GLN A O 1
ATOM 1394 N N . GLN A 1 186 ? 11.440 9.896 -25.619 1.00 91.69 186 GLN A N 1
ATOM 1395 C CA . GLN A 1 186 ? 11.872 9.950 -27.019 1.00 91.69 186 GLN A CA 1
ATOM 1396 C C . GLN A 1 186 ? 10.678 9.900 -27.977 1.00 91.69 186 GLN A C 1
ATOM 1398 O O . GLN A 1 186 ? 10.536 10.788 -28.814 1.00 91.69 186 GLN A O 1
ATOM 1403 N N . ILE A 1 187 ? 9.755 8.950 -27.788 1.00 92.19 187 ILE A N 1
ATOM 1404 C CA . ILE A 1 187 ? 8.532 8.842 -28.603 1.00 92.19 187 ILE A CA 1
ATOM 1405 C C . ILE A 1 187 ? 7.721 10.144 -28.552 1.00 92.19 187 ILE A C 1
ATOM 1407 O O . ILE A 1 187 ? 7.328 10.676 -29.586 1.00 92.19 187 ILE A O 1
ATOM 1411 N N . ARG A 1 188 ? 7.498 10.708 -27.357 1.00 90.31 188 ARG A N 1
ATOM 1412 C CA . ARG A 1 188 ? 6.772 11.983 -27.201 1.00 90.31 188 ARG A CA 1
ATOM 1413 C C . ARG A 1 188 ? 7.480 13.156 -27.871 1.00 90.31 188 ARG A C 1
ATOM 1415 O O . ARG A 1 188 ? 6.807 14.094 -28.287 1.00 90.31 188 ARG A O 1
ATOM 1422 N N . THR A 1 189 ? 8.808 13.134 -27.915 1.00 91.06 189 THR A N 1
ATOM 1423 C CA . THR A 1 189 ? 9.607 14.187 -28.550 1.00 91.06 189 THR A CA 1
ATOM 1424 C C . THR A 1 189 ? 9.439 14.130 -30.061 1.00 91.06 189 THR A C 1
ATOM 1426 O O . THR A 1 189 ? 9.159 15.157 -30.669 1.00 91.06 189 THR A O 1
ATOM 1429 N N . GLU A 1 190 ? 9.513 12.935 -30.650 1.00 90.62 190 GLU A N 1
ATOM 1430 C CA . GLU A 1 190 ? 9.296 12.739 -32.086 1.00 90.62 190 GLU A CA 1
ATOM 1431 C C . GLU A 1 190 ? 7.859 13.075 -32.504 1.00 90.62 190 GLU A C 1
ATOM 1433 O O . GLU A 1 190 ? 7.663 13.821 -33.456 1.00 90.62 190 GLU A O 1
ATOM 1438 N N . LEU A 1 191 ? 6.849 12.643 -31.739 1.00 89.81 191 LEU A N 1
ATOM 1439 C CA . LEU A 1 191 ? 5.438 12.945 -32.030 1.00 89.81 191 LEU A CA 1
ATOM 1440 C C . LEU A 1 191 ? 5.078 14.438 -31.917 1.00 89.81 191 LEU A C 1
ATOM 1442 O O . LEU A 1 191 ? 4.052 14.860 -32.442 1.00 89.81 191 LEU A O 1
ATOM 1446 N N . LYS A 1 192 ? 5.877 15.240 -31.201 1.00 86.88 192 LYS A N 1
ATOM 1447 C CA . LYS A 1 192 ? 5.670 16.691 -31.056 1.00 86.88 192 LYS A CA 1
ATOM 1448 C C . LYS A 1 192 ? 6.392 17.517 -32.119 1.00 86.88 192 LYS A C 1
ATOM 1450 O O . LYS A 1 192 ? 6.183 18.730 -32.158 1.00 86.88 192 LYS A O 1
ATOM 1455 N N . LYS A 1 193 ? 7.246 16.911 -32.950 1.00 83.38 193 LYS A N 1
ATOM 1456 C CA . LYS A 1 193 ? 7.872 17.633 -34.060 1.00 83.38 193 LYS A CA 1
ATOM 1457 C C . LYS A 1 193 ? 6.786 17.989 -35.086 1.00 83.38 193 LYS A C 1
ATOM 1459 O O . LYS A 1 193 ? 6.049 17.101 -35.510 1.00 83.38 193 LYS A O 1
ATOM 1464 N N . PRO A 1 194 ? 6.649 19.264 -35.482 1.00 60.25 194 PRO A N 1
ATOM 1465 C CA . PRO A 1 194 ? 5.702 19.637 -36.519 1.00 60.25 194 PRO A CA 1
ATOM 1466 C C . PRO A 1 194 ? 6.222 19.133 -37.872 1.00 60.25 194 PRO A C 1
ATOM 1468 O O . PRO A 1 194 ? 7.260 19.604 -38.333 1.00 60.25 194 PRO A O 1
ATOM 1471 N N . GLY A 1 195 ? 5.513 18.177 -38.487 1.00 64.12 195 GLY A N 1
ATOM 1472 C CA . GLY A 1 195 ? 5.780 17.711 -39.858 1.00 64.12 195 GLY A CA 1
ATOM 1473 C C . GLY A 1 195 ? 5.854 16.192 -40.062 1.00 64.12 195 GLY A C 1
ATOM 1474 O O . GLY A 1 195 ? 6.807 15.729 -40.685 1.00 64.12 195 GLY A O 1
ATOM 1475 N N . GLY A 1 196 ? 4.873 15.434 -39.563 1.00 50.69 196 GLY A N 1
ATOM 1476 C CA . GLY A 1 196 ? 4.587 14.060 -40.000 1.00 50.69 196 GLY A CA 1
ATOM 1477 C C . GLY A 1 196 ? 3.270 14.011 -40.757 1.00 50.69 196 GLY A C 1
ATOM 1478 O O . GLY A 1 196 ? 2.330 14.687 -40.280 1.00 50.69 196 GLY A O 1
#

pLDDT: mean 84.06, std 11.79, range [48.0, 97.5]

Foldseek 3Di:
DQDPVPCVVVLVVVVVVCVVDVPAAEEDFEAPVPVVVDDDDPRYHYDHFPAADDPPQDLVRLLPRCRYSLNVQLVCCQVVVDVDDDDPHDPQNNLSSNCVRNNDPAQDADWDFDAAPVRPTAIETHQASAQDADPVNQVVQVVVFDDADDLVCRRNRPGRYYYDRNVVNNVSVVVVVVVVVVVVVVVVVVVPDPDD

Sequence (196 aa):
MGSEHGPKPAFAAAWQFVKKHKDVQIILVGKKTELSLLPSHPQLQLQFAEQTLSAEDSLVGALRKTDSSLRIALDLVKTKQAATLVSASATASFIALAYSVLGSESKPAFMPWVPARNGKGFVMLDVGASIEVNGEDLYGFAKTAHRFKEPRDLLDGDQDIVVCDGYGGNLTLKALEGAMKAVSQQIRTELKKPGG

Secondary structure (DSSP, 8-state):
--STTTTHHHHHHHHHHHHH-SS--EEEEE-HHHHTTSPPBTTEEEEE-SB---TT--HHHHHH-TTBHHHHHHHHHHTTS-S-----S-HHHHHHHHHHHH--SS------EE--TTSS-EEEE-SSS-S---HHHHHHHHHT------GGGGGG---SEEE--HHHHHHHHHHHHHHHHHHHHHHHHHHTSS--

Radius of gyration: 19.74 Å; chains: 1; bounding box: 43×42×56 Å